Protein AF-A0A2H0NCP2-F1 (afdb_monomer_lite)

Radius of gyration: 34.36 Å; chains: 1; bounding box: 73×29×92 Å

Organism: NCBI:txid1974477

pLDDT: mean 73.51, std 20.02, range [32.31, 98.5]

Structure (mmCIF, N/CA/C/O backbone):
data_AF-A0A2H0NCP2-F1
#
_entry.id   AF-A0A2H0NCP2-F1
#
loop_
_atom_site.group_PDB
_atom_site.id
_atom_site.type_symbol
_atom_site.label_atom_id
_atom_site.label_alt_id
_atom_site.label_comp_id
_atom_site.label_asym_id
_atom_site.label_entity_id
_atom_site.label_seq_id
_atom_site.pdbx_PDB_ins_code
_atom_site.Cartn_x
_atom_site.Cartn_y
_atom_site.Cartn_z
_atom_site.occupancy
_atom_site.B_iso_or_equiv
_atom_site.auth_seq_id
_atom_site.auth_comp_id
_atom_site.auth_asym_id
_atom_site.auth_atom_id
_atom_site.pdbx_PDB_model_num
ATOM 1 N N . MET A 1 1 ? 3.179 -12.948 -38.458 1.00 38.31 1 MET A N 1
ATOM 2 C CA . MET A 1 1 ? 3.430 -13.426 -37.076 1.00 38.31 1 MET A CA 1
ATOM 3 C C . MET A 1 1 ? 3.606 -12.219 -36.161 1.00 38.31 1 MET A C 1
ATOM 5 O O . MET A 1 1 ? 4.446 -11.384 -36.460 1.00 38.31 1 MET A O 1
ATOM 9 N N . SER A 1 2 ? 2.794 -12.084 -35.105 1.00 32.31 2 SER A N 1
ATOM 10 C CA . SER A 1 2 ? 2.864 -10.959 -34.151 1.00 32.31 2 SER A CA 1
ATOM 11 C C . SER A 1 2 ? 4.136 -11.030 -33.288 1.00 32.31 2 SER A C 1
ATOM 13 O O . SER A 1 2 ? 4.463 -12.088 -32.752 1.00 32.31 2 SER A O 1
ATOM 15 N N . ILE A 1 3 ? 4.835 -9.900 -33.123 1.00 37.75 3 ILE A N 1
ATOM 16 C CA . ILE A 1 3 ? 6.116 -9.760 -32.392 1.00 37.75 3 ILE A CA 1
ATOM 17 C C . ILE A 1 3 ? 5.956 -9.972 -30.869 1.00 37.75 3 ILE A C 1
ATOM 19 O O . ILE A 1 3 ? 6.933 -10.113 -30.138 1.00 37.75 3 ILE A O 1
ATOM 23 N N . THR A 1 4 ? 4.727 -10.134 -30.374 1.00 38.31 4 THR A N 1
ATOM 24 C CA . THR A 1 4 ? 4.436 -10.467 -28.968 1.00 38.31 4 THR A CA 1
ATOM 25 C C . THR A 1 4 ? 5.015 -11.807 -28.488 1.00 38.31 4 THR A C 1
ATOM 27 O O . THR A 1 4 ? 4.944 -12.074 -27.290 1.00 38.31 4 THR A O 1
ATOM 30 N N . ASN A 1 5 ? 5.608 -12.618 -29.374 1.00 41.72 5 ASN A N 1
ATOM 31 C CA . ASN A 1 5 ? 6.198 -13.927 -29.062 1.00 41.72 5 ASN A CA 1
ATOM 32 C C . ASN A 1 5 ? 7.732 -13.917 -28.877 1.00 41.72 5 ASN A C 1
ATOM 34 O O . ASN A 1 5 ? 8.318 -14.986 -28.754 1.00 41.72 5 ASN A O 1
ATOM 38 N N . LYS A 1 6 ? 8.399 -12.750 -28.862 1.00 46.75 6 LYS A N 1
ATOM 39 C CA . LYS A 1 6 ? 9.871 -12.658 -28.708 1.00 46.75 6 LYS A CA 1
ATOM 40 C C . LYS A 1 6 ? 10.366 -12.147 -27.346 1.00 46.75 6 LYS A C 1
ATOM 42 O O . LYS A 1 6 ? 11.569 -12.010 -27.159 1.00 46.75 6 LYS A O 1
ATOM 47 N N . ILE A 1 7 ? 9.472 -11.883 -26.393 1.00 42.56 7 ILE A N 1
ATOM 48 C CA . ILE A 1 7 ? 9.866 -11.578 -25.009 1.00 42.56 7 ILE A CA 1
ATOM 49 C C . ILE A 1 7 ? 9.987 -12.916 -24.266 1.00 42.56 7 ILE A C 1
ATOM 51 O O . ILE A 1 7 ? 9.006 -13.665 -24.277 1.00 42.56 7 ILE A O 1
ATOM 55 N N . PRO A 1 8 ? 11.135 -13.237 -23.635 1.00 61.97 8 PRO A N 1
ATOM 56 C CA . PRO A 1 8 ? 11.251 -14.423 -22.791 1.00 61.97 8 PRO A CA 1
ATOM 57 C C . PRO A 1 8 ? 10.137 -14.404 -21.744 1.00 61.97 8 PRO A C 1
ATOM 59 O O . PRO A 1 8 ? 9.970 -13.389 -21.067 1.00 61.97 8 PRO A O 1
ATOM 62 N N . ALA A 1 9 ? 9.369 -15.492 -21.633 1.00 59.94 9 ALA A N 1
ATOM 63 C CA . ALA A 1 9 ? 8.198 -15.570 -20.751 1.00 59.94 9 ALA A CA 1
ATOM 64 C C . ALA A 1 9 ? 8.521 -15.076 -19.330 1.00 59.94 9 ALA A C 1
ATOM 66 O O . ALA A 1 9 ? 7.810 -14.228 -18.805 1.00 59.94 9 ALA A O 1
ATOM 67 N N . GLN A 1 10 ? 9.701 -15.450 -18.828 1.00 52.78 10 GLN A N 1
ATOM 68 C CA . GLN A 1 10 ? 10.267 -15.004 -17.556 1.00 52.78 10 GLN A CA 1
ATOM 69 C C . GLN A 1 10 ? 10.212 -13.479 -17.351 1.00 52.78 10 GLN A C 1
ATOM 71 O O . GLN A 1 10 ? 9.708 -13.004 -16.346 1.00 52.78 10 GLN A O 1
ATOM 76 N N . VAL A 1 11 ? 10.659 -12.690 -18.333 1.00 46.41 11 VAL A N 1
ATOM 77 C CA . VAL A 1 11 ? 10.725 -11.221 -18.215 1.00 46.41 11 VAL A CA 1
ATOM 78 C C . VAL A 1 11 ? 9.326 -10.605 -18.228 1.00 46.41 11 VAL A C 1
ATOM 80 O O . VAL A 1 11 ? 9.071 -9.600 -17.565 1.00 46.41 11 VAL A O 1
ATOM 83 N N . ARG A 1 12 ? 8.394 -11.200 -18.982 1.00 48.62 12 ARG A N 1
ATOM 84 C CA . ARG A 1 12 ? 6.991 -10.769 -18.985 1.00 48.62 12 ARG A CA 1
ATOM 85 C C . ARG A 1 12 ? 6.329 -11.076 -17.640 1.00 48.62 12 ARG A C 1
ATOM 87 O O . ARG A 1 12 ? 5.571 -10.239 -17.145 1.00 48.62 12 ARG A O 1
ATOM 94 N N . ASP A 1 13 ? 6.626 -12.233 -17.067 1.00 56.59 13 ASP A N 1
ATOM 95 C CA . ASP A 1 13 ? 6.047 -12.694 -15.809 1.00 56.59 13 ASP A CA 1
ATOM 96 C C . ASP A 1 13 ? 6.592 -11.880 -14.626 1.00 56.59 13 ASP A C 1
ATOM 98 O O . ASP A 1 13 ? 5.793 -11.338 -13.860 1.00 56.59 13 ASP A O 1
ATOM 102 N N . ASP A 1 14 ? 7.904 -11.624 -14.579 1.00 49.94 14 ASP A N 1
ATOM 103 C CA . ASP A 1 14 ? 8.555 -10.791 -13.555 1.00 49.94 14 ASP A CA 1
ATOM 104 C C . ASP A 1 14 ? 8.002 -9.352 -13.547 1.00 49.94 14 ASP A C 1
ATOM 106 O O . ASP A 1 14 ? 7.724 -8.764 -12.497 1.00 49.94 14 ASP A O 1
ATOM 110 N N . VAL A 1 15 ? 7.783 -8.770 -14.733 1.00 48.53 15 VAL A N 1
ATOM 111 C CA . VAL A 1 15 ? 7.184 -7.431 -14.863 1.00 48.53 15 VAL A CA 1
ATOM 112 C C . VAL A 1 15 ? 5.718 -7.446 -14.424 1.00 48.53 15 VAL A C 1
ATOM 114 O O . VAL A 1 15 ? 5.255 -6.499 -13.786 1.00 48.53 15 VAL A O 1
ATOM 117 N N . THR A 1 16 ? 4.977 -8.510 -14.724 1.00 56.41 16 THR A N 1
ATOM 118 C CA . THR A 1 16 ? 3.558 -8.628 -14.357 1.00 56.41 16 THR A CA 1
ATOM 119 C C . THR A 1 16 ? 3.384 -8.818 -12.847 1.00 56.41 16 THR A C 1
ATOM 121 O O . THR A 1 16 ? 2.514 -8.181 -12.244 1.00 56.41 16 THR A O 1
ATOM 124 N N . GLU A 1 17 ? 4.247 -9.613 -12.216 1.00 60.03 17 GLU A N 1
ATOM 125 C CA . GLU A 1 17 ? 4.281 -9.835 -10.767 1.00 60.03 17 GLU A CA 1
ATOM 126 C C . GLU A 1 17 ? 4.658 -8.554 -10.003 1.00 60.03 17 GLU A C 1
ATOM 128 O O . GLU A 1 17 ? 3.977 -8.146 -9.048 1.00 60.03 17 GLU A O 1
ATOM 133 N N . TRP A 1 18 ? 5.682 -7.842 -10.479 1.00 51.66 18 TRP A N 1
ATOM 134 C CA . TRP A 1 18 ? 6.094 -6.561 -9.907 1.00 51.66 18 TRP A CA 1
ATOM 135 C C . TRP A 1 18 ? 4.980 -5.500 -9.995 1.00 51.66 18 TRP A C 1
ATOM 137 O O . TRP A 1 18 ? 4.706 -4.780 -9.026 1.00 51.66 18 TRP A O 1
ATOM 147 N N . LEU A 1 19 ? 4.259 -5.445 -11.121 1.00 45.72 19 LEU A N 1
ATOM 148 C CA . LEU A 1 19 ? 3.123 -4.536 -11.320 1.00 45.72 19 LEU A CA 1
ATOM 149 C C . LEU A 1 19 ? 1.899 -4.906 -10.467 1.00 45.72 19 LEU A C 1
ATOM 151 O O . LEU A 1 19 ? 1.211 -4.009 -9.963 1.00 45.72 19 LEU A O 1
ATOM 155 N N . GLY A 1 20 ? 1.635 -6.199 -10.264 1.00 53.88 20 GLY A N 1
ATOM 156 C CA . GLY A 1 20 ? 0.588 -6.678 -9.355 1.00 53.88 20 GLY A CA 1
ATOM 157 C C . GLY A 1 20 ? 0.840 -6.236 -7.912 1.00 53.88 20 GLY A C 1
ATOM 158 O O . GLY A 1 20 ? -0.068 -5.748 -7.229 1.00 53.88 20 GLY A O 1
ATOM 159 N N . THR A 1 21 ? 2.100 -6.298 -7.487 1.00 54.62 21 THR A N 1
ATOM 160 C CA . THR A 1 21 ? 2.537 -5.852 -6.159 1.00 54.62 21 THR A CA 1
ATOM 161 C C . THR A 1 21 ? 2.357 -4.340 -5.988 1.00 54.62 21 THR A C 1
ATOM 163 O O . THR A 1 21 ? 1.775 -3.887 -5.000 1.00 54.62 21 THR A O 1
ATOM 166 N N . LEU A 1 22 ? 2.754 -3.540 -6.982 1.00 40.97 22 LEU A N 1
ATOM 167 C CA . LEU A 1 22 ? 2.581 -2.081 -6.960 1.00 40.97 22 LEU A CA 1
ATOM 168 C C . LEU A 1 22 ? 1.110 -1.644 -6.918 1.00 40.97 22 LEU A C 1
ATOM 170 O O . LEU A 1 22 ? 0.767 -0.702 -6.196 1.00 40.97 22 LEU A O 1
ATOM 174 N N . ARG A 1 23 ? 0.229 -2.335 -7.652 1.00 48.66 23 ARG A N 1
ATOM 175 C CA . ARG A 1 23 ? -1.215 -2.054 -7.668 1.00 48.66 23 ARG A CA 1
ATOM 176 C C . ARG A 1 23 ? -1.858 -2.298 -6.302 1.00 48.66 23 ARG A C 1
ATOM 178 O O . ARG A 1 23 ? -2.637 -1.461 -5.845 1.00 48.66 23 ARG A O 1
ATOM 185 N N . ASN A 1 24 ? -1.502 -3.401 -5.645 1.00 51.88 24 ASN A N 1
ATOM 186 C CA . ASN A 1 24 ? -2.050 -3.777 -4.339 1.00 51.88 24 ASN A CA 1
ATOM 187 C C . ASN A 1 24 ? -1.514 -2.903 -3.199 1.00 51.88 24 ASN A C 1
ATOM 189 O O . ASN A 1 24 ? -2.249 -2.594 -2.264 1.00 51.88 24 ASN A O 1
ATOM 193 N N . VAL A 1 25 ? -0.252 -2.473 -3.284 1.00 42.03 25 VAL A N 1
ATOM 194 C CA . VAL A 1 25 ? 0.386 -1.657 -2.241 1.00 42.03 25 VAL A CA 1
ATOM 195 C C . VAL A 1 25 ? -0.008 -0.182 -2.339 1.00 42.03 25 VAL A C 1
ATOM 197 O O . VAL A 1 25 ? -0.148 0.474 -1.307 1.00 42.03 25 VAL A O 1
ATOM 200 N N . MET A 1 26 ? -0.187 0.361 -3.550 1.00 37.50 26 MET A N 1
ATOM 201 C CA . MET A 1 26 ? -0.353 1.811 -3.729 1.00 37.50 26 MET A CA 1
ATOM 202 C C . MET A 1 26 ? -1.765 2.274 -4.114 1.00 37.50 26 MET A C 1
ATOM 204 O O . MET A 1 26 ? -2.025 3.472 -4.043 1.00 37.50 26 MET A O 1
ATOM 208 N N . GLY A 1 27 ? -2.687 1.386 -4.511 1.00 39.03 27 GLY A N 1
ATOM 209 C CA . GLY A 1 27 ? -4.069 1.773 -4.848 1.00 39.03 27 GLY A CA 1
ATOM 210 C C . GLY A 1 27 ? -4.190 2.790 -5.999 1.00 39.03 27 GLY A C 1
ATOM 211 O O . GLY A 1 27 ? -5.200 3.480 -6.117 1.00 39.03 27 GLY A O 1
ATOM 212 N N . VAL A 1 28 ? -3.152 2.920 -6.834 1.00 40.62 28 VAL A N 1
ATOM 213 C CA . VAL A 1 28 ? -3.060 3.940 -7.890 1.00 40.62 28 VAL A CA 1
ATOM 214 C C . VAL A 1 28 ? -3.823 3.479 -9.135 1.00 40.62 28 VAL A C 1
ATOM 216 O O . VAL A 1 28 ? -3.526 2.426 -9.700 1.00 40.62 28 VAL A O 1
ATOM 219 N N . GLN A 1 29 ? -4.789 4.282 -9.600 1.00 44.84 29 GLN A N 1
ATOM 220 C CA . GLN A 1 29 ? -5.406 4.094 -10.917 1.00 44.84 29 GLN A CA 1
ATOM 221 C C . GLN A 1 29 ? -4.387 4.362 -12.042 1.00 44.84 29 GLN A C 1
ATOM 223 O O . GLN A 1 29 ? -3.631 5.331 -12.022 1.00 44.84 29 GLN A O 1
ATOM 228 N N . ILE A 1 30 ? -4.390 3.476 -13.039 1.00 41.00 30 ILE A N 1
ATOM 229 C CA . ILE A 1 30 ? -3.310 3.143 -13.989 1.00 41.00 30 ILE A CA 1
ATOM 230 C C . ILE A 1 30 ? -3.110 4.211 -15.104 1.00 41.00 30 ILE A C 1
ATOM 232 O O . ILE A 1 30 ? -2.729 3.895 -16.228 1.00 41.00 30 ILE A O 1
ATOM 236 N N . SER A 1 31 ? -3.344 5.503 -14.848 1.00 42.62 31 SER A N 1
ATOM 237 C CA . SER A 1 31 ? -3.227 6.546 -15.893 1.00 42.62 31 SER A CA 1
ATOM 238 C C . SER A 1 31 ? -1.784 6.966 -16.266 1.00 42.62 31 SER A C 1
ATOM 240 O O . SER A 1 31 ? -1.547 7.242 -17.443 1.00 42.62 31 SER A O 1
ATOM 242 N N . PRO A 1 32 ? -0.778 6.959 -15.361 1.00 42.41 32 PRO A N 1
ATOM 243 C CA . PRO A 1 32 ? 0.601 7.327 -15.723 1.00 42.41 32 PRO A CA 1
ATOM 244 C C . PRO A 1 32 ? 1.379 6.197 -16.419 1.00 42.41 32 PRO A C 1
ATOM 246 O O . PRO A 1 32 ? 2.254 6.447 -17.248 1.00 42.41 32 PRO A O 1
ATOM 249 N N . LEU A 1 33 ? 1.035 4.943 -16.114 1.00 39.66 33 LEU A N 1
ATOM 250 C CA . LEU A 1 33 ? 1.704 3.750 -16.644 1.00 39.66 33 LEU A CA 1
ATOM 251 C C . LEU A 1 33 ? 1.382 3.503 -18.123 1.00 39.66 33 LEU A C 1
ATOM 253 O O . LEU A 1 33 ? 2.257 3.055 -18.857 1.00 39.66 33 LEU A O 1
ATOM 257 N N . SER A 1 34 ? 0.183 3.855 -18.602 1.00 42.66 34 SER A N 1
ATOM 258 C CA . SER A 1 34 ? -0.145 3.742 -20.033 1.00 42.66 34 SER A CA 1
ATOM 259 C C . SER A 1 34 ? 0.688 4.702 -20.893 1.00 42.66 34 SER A C 1
ATOM 261 O O . SER A 1 34 ? 1.139 4.325 -21.974 1.00 42.66 34 SER A O 1
ATOM 263 N N . ARG A 1 35 ? 0.986 5.910 -20.386 1.00 44.16 35 ARG A N 1
ATOM 264 C CA . ARG A 1 35 ? 1.928 6.845 -21.023 1.00 44.16 35 ARG A CA 1
ATOM 265 C C . ARG A 1 35 ? 3.350 6.296 -21.030 1.00 44.16 35 ARG A C 1
ATOM 267 O O . ARG A 1 35 ? 4.014 6.414 -22.051 1.00 44.16 35 ARG A O 1
ATOM 274 N N . PHE A 1 36 ? 3.792 5.659 -19.946 1.00 41.62 36 PHE A N 1
ATOM 275 C CA . PHE A 1 36 ? 5.106 5.015 -19.870 1.00 41.62 36 PHE A CA 1
ATOM 276 C C . PHE A 1 36 ? 5.234 3.839 -20.849 1.00 41.62 36 PHE A C 1
ATOM 278 O O . PHE A 1 36 ? 6.202 3.785 -21.597 1.00 41.62 36 PHE A O 1
ATOM 285 N N . PHE A 1 37 ? 4.233 2.958 -20.935 1.00 41.66 37 PHE A N 1
ATOM 286 C CA . PHE A 1 37 ? 4.235 1.849 -21.895 1.00 41.66 37 PHE A CA 1
ATOM 287 C C . PHE A 1 37 ? 4.109 2.311 -23.349 1.00 41.66 37 PHE A C 1
ATOM 289 O O . PHE A 1 37 ? 4.733 1.708 -24.213 1.00 41.66 37 PHE A O 1
ATOM 296 N N . ASN A 1 38 ? 3.385 3.395 -23.643 1.00 47.00 38 ASN A N 1
ATOM 297 C CA . ASN A 1 38 ? 3.397 4.000 -24.980 1.00 47.00 38 ASN A CA 1
ATOM 298 C C . ASN A 1 38 ? 4.755 4.653 -25.303 1.00 47.00 38 ASN A C 1
ATOM 300 O O . ASN A 1 38 ? 5.213 4.575 -26.442 1.00 47.00 38 ASN A O 1
ATOM 304 N N . LEU A 1 39 ? 5.438 5.221 -24.301 1.00 43.44 39 LEU A N 1
ATOM 305 C CA . LEU A 1 39 ? 6.806 5.727 -24.437 1.00 43.44 39 LEU A CA 1
ATOM 306 C C . LEU A 1 39 ? 7.811 4.587 -24.669 1.00 43.44 39 LEU A C 1
ATOM 308 O O . LEU A 1 39 ? 8.725 4.740 -25.473 1.00 43.44 39 LEU A O 1
ATOM 312 N N . ILE A 1 40 ? 7.637 3.447 -23.990 1.00 41.62 40 ILE A N 1
ATOM 313 C CA . ILE A 1 40 ? 8.468 2.248 -24.156 1.00 41.62 40 ILE A CA 1
ATOM 314 C C . ILE A 1 40 ? 8.184 1.563 -25.488 1.00 41.62 40 ILE A C 1
ATOM 316 O O . ILE A 1 40 ? 9.137 1.267 -26.187 1.00 41.62 40 ILE A O 1
ATOM 320 N N . LYS A 1 41 ? 6.928 1.389 -25.910 1.00 46.47 41 LYS A N 1
ATOM 321 C CA . LYS A 1 41 ? 6.594 0.824 -27.231 1.00 46.47 41 LYS A CA 1
ATOM 322 C C . LYS A 1 41 ? 7.140 1.676 -28.380 1.00 46.47 41 LYS A C 1
ATOM 324 O O . LYS A 1 41 ? 7.642 1.139 -29.360 1.00 46.47 41 LYS A O 1
ATOM 329 N N . GLY A 1 42 ? 7.118 3.005 -28.238 1.00 54.06 42 GLY A N 1
ATOM 330 C CA . GLY A 1 42 ? 7.791 3.910 -29.176 1.00 54.06 42 GLY A CA 1
ATOM 331 C C . GLY A 1 42 ? 9.327 3.822 -29.138 1.00 54.06 42 GLY A C 1
ATOM 332 O O . GLY A 1 42 ? 9.975 4.146 -30.130 1.00 54.06 42 GLY A O 1
ATOM 333 N N . LYS A 1 43 ? 9.920 3.378 -28.021 1.00 48.16 43 LYS A N 1
ATOM 334 C CA . LYS A 1 43 ? 11.372 3.178 -27.842 1.00 48.16 43 LYS A CA 1
ATOM 335 C C . LYS A 1 43 ? 11.846 1.756 -28.188 1.00 48.16 43 LYS A C 1
ATOM 337 O O . LYS A 1 43 ? 12.983 1.615 -28.616 1.00 48.16 43 LYS A O 1
ATOM 342 N N . GLU A 1 44 ? 11.004 0.728 -28.067 1.00 46.91 44 GLU A N 1
ATOM 343 C CA . GLU A 1 44 ? 11.269 -0.644 -28.532 1.00 46.91 44 GLU A CA 1
ATOM 344 C C . GLU A 1 44 ? 11.433 -0.677 -30.049 1.00 46.91 44 GLU A C 1
ATOM 346 O O . GLU A 1 44 ? 12.342 -1.342 -30.536 1.00 46.91 44 GLU A O 1
ATOM 351 N N . ASN A 1 45 ? 10.638 0.110 -30.785 1.00 54.31 45 ASN A N 1
ATOM 352 C CA . ASN A 1 45 ? 10.875 0.326 -32.212 1.00 54.31 45 ASN A CA 1
ATOM 353 C C . ASN A 1 45 ? 12.266 0.926 -32.448 1.00 54.31 45 ASN A C 1
ATOM 355 O O . ASN A 1 45 ? 13.042 0.334 -33.175 1.00 54.31 45 ASN A O 1
ATOM 359 N N . LYS A 1 46 ? 12.659 1.977 -31.715 1.00 54.44 46 LYS A N 1
ATOM 360 C CA . LYS A 1 46 ? 13.982 2.615 -31.877 1.00 54.44 46 LYS A CA 1
ATOM 361 C C . LYS A 1 46 ? 15.174 1.732 -31.492 1.00 54.44 46 LYS A C 1
ATOM 363 O O . LYS A 1 46 ? 16.249 1.864 -32.065 1.00 54.44 46 LYS A O 1
ATOM 368 N N . MET A 1 47 ? 15.016 0.843 -30.511 1.00 51.56 47 MET A N 1
ATOM 369 C CA . MET A 1 47 ? 16.081 -0.086 -30.113 1.00 51.56 47 MET A CA 1
ATOM 370 C C . MET A 1 47 ? 16.172 -1.291 -31.061 1.00 51.56 47 MET A C 1
ATOM 372 O O . MET A 1 47 ? 17.262 -1.820 -31.276 1.00 51.56 47 MET A O 1
ATOM 376 N N . ASN A 1 48 ? 15.050 -1.688 -31.672 1.00 58.81 48 ASN A N 1
ATOM 377 C CA . ASN A 1 48 ? 15.045 -2.604 -32.811 1.00 58.81 48 ASN A CA 1
ATOM 378 C C . ASN A 1 48 ? 15.639 -1.942 -34.060 1.00 58.81 48 ASN A C 1
ATOM 380 O O . ASN A 1 48 ? 16.391 -2.608 -34.762 1.00 58.81 48 ASN A O 1
ATOM 384 N N . ASP A 1 49 ? 15.402 -0.646 -34.276 1.00 56.53 49 ASP A N 1
ATOM 385 C CA . ASP A 1 49 ? 16.017 0.130 -35.357 1.00 56.53 49 ASP A CA 1
ATOM 386 C C . ASP A 1 49 ? 17.541 0.170 -35.186 1.00 56.53 49 ASP A C 1
ATOM 388 O O . ASP A 1 49 ? 18.260 -0.073 -36.144 1.00 56.53 49 ASP A O 1
ATOM 392 N N . PHE A 1 50 ? 18.052 0.351 -33.961 1.00 56.22 50 PHE A N 1
ATOM 393 C CA . PHE A 1 50 ? 19.497 0.315 -33.692 1.00 56.22 50 PHE A CA 1
ATOM 394 C C . PHE A 1 50 ? 20.125 -1.067 -33.945 1.00 56.22 50 PHE A C 1
ATOM 396 O O . PHE A 1 50 ? 21.191 -1.167 -34.545 1.00 56.22 50 PHE A O 1
ATOM 403 N N . LYS A 1 51 ? 19.464 -2.158 -33.533 1.00 61.94 51 LYS A N 1
ATOM 404 C CA . LYS A 1 51 ? 19.942 -3.526 -33.818 1.00 61.94 51 LYS A CA 1
ATOM 405 C C . LYS A 1 51 ? 19.864 -3.875 -35.305 1.00 61.94 51 LYS A C 1
ATOM 407 O O . LYS A 1 51 ? 20.750 -4.552 -35.814 1.00 61.94 51 LYS A O 1
ATOM 412 N N . MET A 1 52 ? 18.815 -3.420 -35.987 1.00 56.44 52 MET A N 1
ATOM 413 C CA . MET A 1 52 ? 18.664 -3.548 -37.435 1.00 56.44 52 MET A CA 1
ATOM 414 C C . MET A 1 52 ? 19.744 -2.747 -38.166 1.00 56.44 52 MET A C 1
ATOM 416 O O . MET A 1 52 ? 20.295 -3.232 -39.144 1.00 56.44 52 MET A O 1
ATOM 420 N N . PHE A 1 53 ? 20.098 -1.570 -37.650 1.00 57.38 53 PHE A N 1
ATOM 421 C CA . PHE A 1 53 ? 21.152 -0.722 -38.191 1.00 57.38 53 PHE A CA 1
ATOM 422 C C . PHE A 1 53 ? 22.534 -1.386 -38.121 1.00 57.38 53 PHE A C 1
ATOM 424 O O . PHE A 1 53 ? 23.242 -1.427 -39.122 1.00 57.38 53 PHE A O 1
ATOM 431 N N . LEU A 1 54 ? 22.885 -1.977 -36.973 1.00 64.44 54 LEU A N 1
ATOM 432 C CA . LEU A 1 54 ? 24.126 -2.749 -36.826 1.00 64.44 54 LEU A CA 1
ATOM 433 C C . LEU A 1 54 ? 24.172 -3.937 -37.797 1.00 64.44 54 LEU A C 1
ATOM 435 O O . LEU A 1 54 ? 25.163 -4.119 -38.491 1.00 64.44 54 LEU A O 1
ATOM 439 N N . ALA A 1 55 ? 23.067 -4.679 -37.922 1.00 64.12 55 ALA A N 1
ATOM 440 C CA . ALA A 1 55 ? 22.981 -5.811 -38.843 1.00 64.12 55 ALA A CA 1
ATOM 441 C C . ALA A 1 55 ? 23.079 -5.399 -40.326 1.00 64.12 55 ALA A C 1
ATOM 443 O O . ALA A 1 55 ? 23.628 -6.146 -41.130 1.00 64.12 55 ALA A O 1
ATOM 444 N N . ILE A 1 56 ? 22.556 -4.224 -40.698 1.00 58.69 56 ILE A N 1
ATOM 445 C CA . ILE A 1 56 ? 22.717 -3.660 -42.047 1.00 58.69 56 ILE A CA 1
ATOM 446 C C . ILE A 1 56 ? 24.174 -3.241 -42.276 1.00 58.69 56 ILE A C 1
ATOM 448 O O . ILE A 1 56 ? 24.705 -3.507 -43.347 1.00 58.69 56 ILE A O 1
ATOM 452 N N . GLY A 1 57 ? 24.828 -2.632 -41.282 1.00 63.81 57 GLY A N 1
ATOM 453 C CA . GLY A 1 57 ? 26.246 -2.270 -41.356 1.00 63.81 57 GLY A CA 1
ATOM 454 C C . GLY A 1 57 ? 27.149 -3.482 -41.591 1.00 63.81 57 GLY A C 1
ATOM 455 O O . GLY A 1 57 ? 27.959 -3.458 -42.516 1.00 63.81 57 GLY A O 1
ATOM 456 N N . ASP A 1 58 ? 26.944 -4.553 -40.823 1.00 71.25 58 ASP A N 1
ATOM 457 C CA . ASP A 1 58 ? 27.678 -5.815 -40.981 1.00 71.25 58 ASP A CA 1
ATOM 458 C C . ASP A 1 58 ? 27.413 -6.437 -42.367 1.00 71.25 58 ASP A C 1
ATOM 460 O O . ASP A 1 58 ? 28.342 -6.779 -43.092 1.00 71.25 58 ASP A O 1
ATOM 464 N N . ALA A 1 59 ? 26.148 -6.482 -42.804 1.00 63.78 59 ALA A N 1
ATOM 465 C CA . ALA A 1 59 ? 25.787 -7.025 -44.114 1.00 63.78 59 ALA A CA 1
ATOM 466 C C . ALA A 1 59 ? 26.341 -6.207 -45.296 1.00 63.78 59 ALA A C 1
ATOM 468 O O . ALA A 1 59 ? 26.630 -6.778 -46.347 1.00 63.78 59 ALA A O 1
ATOM 469 N N . ILE A 1 60 ? 26.471 -4.885 -45.160 1.00 63.38 60 ILE A N 1
ATOM 470 C CA . ILE A 1 60 ? 27.096 -4.027 -46.175 1.00 63.38 60 ILE A CA 1
ATOM 471 C C . ILE A 1 60 ? 28.607 -4.283 -46.214 1.00 63.38 60 ILE A C 1
ATOM 473 O O . ILE A 1 60 ? 29.162 -4.434 -47.300 1.00 63.38 60 ILE A O 1
ATOM 477 N N . ALA A 1 61 ? 29.261 -4.375 -45.054 1.00 68.06 61 ALA A N 1
ATOM 478 C CA . ALA A 1 61 ? 30.693 -4.651 -44.970 1.00 68.06 61 ALA A CA 1
ATOM 479 C C . ALA A 1 61 ? 31.062 -6.013 -45.584 1.00 68.06 61 ALA A C 1
ATOM 481 O O . ALA A 1 61 ? 32.084 -6.116 -46.258 1.00 68.06 61 ALA A O 1
ATOM 482 N N . ASP A 1 62 ? 30.201 -7.018 -45.416 1.00 73.56 62 ASP A N 1
ATOM 483 C CA . ASP A 1 62 ? 30.431 -8.377 -45.918 1.00 73.56 62 ASP A CA 1
ATOM 484 C C . ASP A 1 62 ? 30.173 -8.543 -47.430 1.00 73.56 62 ASP A C 1
ATOM 486 O O . ASP A 1 62 ? 30.640 -9.513 -48.024 1.00 73.56 62 ASP A O 1
ATOM 490 N N . ASN A 1 63 ? 29.420 -7.634 -48.069 1.00 68.44 63 ASN A N 1
ATOM 491 C CA . ASN A 1 63 ? 28.995 -7.768 -49.474 1.00 68.44 63 ASN A CA 1
ATOM 492 C C . ASN A 1 63 ? 29.627 -6.749 -50.438 1.00 68.44 63 ASN A C 1
ATOM 494 O O . ASN A 1 63 ? 29.370 -6.822 -51.642 1.00 68.44 63 ASN A O 1
ATOM 498 N N . ILE A 1 64 ? 30.419 -5.790 -49.951 1.00 69.44 64 ILE A N 1
ATOM 499 C CA . ILE A 1 64 ? 31.140 -4.861 -50.828 1.00 69.44 64 ILE A CA 1
ATOM 500 C C . ILE A 1 64 ? 32.453 -5.511 -51.275 1.00 69.44 64 ILE A C 1
ATOM 502 O O . ILE A 1 64 ? 33.342 -5.771 -50.469 1.00 69.44 64 ILE A O 1
ATOM 506 N N . ASP A 1 65 ? 32.592 -5.722 -52.585 1.00 73.75 65 ASP A N 1
ATOM 507 C CA . ASP A 1 65 ? 33.873 -6.050 -53.212 1.00 73.75 65 ASP A CA 1
ATOM 508 C C . ASP A 1 65 ? 34.722 -4.774 -53.322 1.00 73.75 65 ASP A C 1
ATOM 510 O O . ASP A 1 65 ? 34.682 -4.040 -54.315 1.00 73.75 65 ASP A O 1
ATOM 514 N N . PHE A 1 66 ? 35.441 -4.470 -52.241 1.00 70.50 66 PHE A N 1
ATOM 515 C CA . PHE A 1 66 ? 36.257 -3.261 -52.115 1.00 70.50 66 PHE A CA 1
ATOM 516 C C . PHE A 1 66 ? 37.383 -3.176 -53.151 1.00 70.50 66 PHE A C 1
ATOM 518 O O . PHE A 1 66 ? 37.882 -2.080 -53.396 1.00 70.50 66 PHE A O 1
ATOM 525 N N . GLU A 1 67 ? 37.786 -4.294 -53.759 1.00 75.00 67 GLU A N 1
ATOM 526 C CA . GLU A 1 67 ? 38.893 -4.320 -54.719 1.00 75.00 67 GLU A CA 1
ATOM 527 C C . GLU A 1 67 ? 38.485 -3.783 -56.098 1.00 75.00 67 GLU A C 1
ATOM 529 O O . GLU A 1 67 ? 39.334 -3.285 -56.835 1.00 75.00 67 GLU A O 1
ATOM 534 N N . ASN A 1 68 ? 37.189 -3.834 -56.427 1.00 81.69 68 ASN A N 1
ATOM 535 C CA . ASN A 1 68 ? 36.667 -3.491 -57.755 1.00 81.69 68 ASN A CA 1
ATOM 536 C C . ASN A 1 68 ? 35.680 -2.307 -57.759 1.00 81.69 68 ASN A C 1
ATOM 538 O O . ASN A 1 68 ? 35.134 -1.964 -58.810 1.00 81.69 68 ASN A O 1
ATOM 542 N N . ALA A 1 69 ? 35.418 -1.687 -56.606 1.00 78.50 69 ALA A N 1
ATOM 543 C CA . ALA A 1 69 ? 34.502 -0.555 -56.498 1.00 78.50 69 ALA A CA 1
ATOM 544 C C . ALA A 1 69 ? 35.107 0.732 -57.090 1.00 78.50 69 ALA A C 1
ATOM 546 O O . ALA A 1 69 ? 36.278 1.034 -56.872 1.00 78.50 69 ALA A O 1
ATOM 547 N N . ASP A 1 70 ? 34.301 1.521 -57.812 1.00 88.75 70 ASP A N 1
ATOM 548 C CA . ASP A 1 70 ? 34.748 2.828 -58.297 1.00 88.75 70 ASP A CA 1
ATOM 549 C C . ASP A 1 70 ? 34.846 3.862 -57.154 1.00 88.75 70 ASP A C 1
ATOM 551 O O . ASP A 1 70 ? 34.116 3.812 -56.157 1.00 88.75 70 ASP A O 1
ATOM 555 N N . ASP A 1 71 ? 35.755 4.831 -57.305 1.00 89.25 71 ASP A N 1
ATOM 556 C CA . ASP A 1 71 ? 36.018 5.851 -56.280 1.00 89.25 71 ASP A CA 1
ATOM 557 C C . ASP A 1 71 ? 34.778 6.686 -55.938 1.00 89.25 71 ASP A C 1
ATOM 559 O O . ASP A 1 71 ? 34.640 7.192 -54.822 1.00 89.25 71 ASP A O 1
ATOM 563 N N . LYS A 1 72 ? 33.859 6.868 -56.891 1.00 89.25 72 LYS A N 1
ATOM 564 C CA . LYS A 1 72 ? 32.651 7.665 -56.673 1.00 89.25 72 LYS A CA 1
ATOM 565 C C . LYS A 1 72 ? 31.703 6.934 -55.722 1.00 89.25 72 LYS A C 1
ATOM 567 O O . LYS A 1 72 ? 31.233 7.535 -54.759 1.00 89.25 72 LYS A O 1
ATOM 572 N N . TYR A 1 73 ? 31.476 5.646 -55.955 1.00 78.62 73 TYR A N 1
ATOM 573 C CA . TYR A 1 73 ? 30.664 4.775 -55.116 1.00 78.62 73 TYR A CA 1
ATOM 574 C C . TYR A 1 73 ? 31.240 4.665 -53.701 1.00 78.62 73 TYR A C 1
ATOM 576 O O . TYR A 1 73 ? 30.494 4.757 -52.721 1.00 78.62 73 TYR A O 1
ATOM 584 N N . LEU A 1 74 ? 32.566 4.542 -53.577 1.00 78.00 74 LEU A N 1
ATOM 585 C CA . LEU A 1 74 ? 33.247 4.533 -52.280 1.00 78.00 74 LEU A CA 1
ATOM 586 C C . LEU A 1 74 ? 33.033 5.850 -51.521 1.00 78.00 74 LEU A C 1
ATOM 588 O O . LEU A 1 74 ? 32.636 5.826 -50.356 1.00 78.00 74 LEU A O 1
ATOM 592 N N . ASN A 1 75 ? 33.219 6.996 -52.179 1.00 85.50 75 ASN A N 1
ATOM 593 C CA . ASN A 1 75 ? 33.028 8.308 -51.553 1.00 85.50 75 ASN A CA 1
ATOM 594 C C . ASN A 1 75 ? 31.567 8.572 -51.147 1.00 85.50 75 ASN A C 1
ATOM 596 O O . ASN A 1 75 ? 31.320 9.079 -50.050 1.00 85.50 75 ASN A O 1
ATOM 600 N N . ASP A 1 76 ? 30.599 8.194 -51.986 1.00 83.69 76 ASP A N 1
ATOM 601 C CA . ASP A 1 76 ? 29.172 8.317 -51.664 1.00 83.69 76 ASP A CA 1
ATOM 602 C C . ASP A 1 76 ? 28.797 7.421 -50.465 1.00 83.69 76 ASP A C 1
ATOM 604 O O . ASP A 1 76 ? 28.076 7.854 -49.559 1.00 83.69 76 ASP A O 1
ATOM 608 N N . THR A 1 77 ? 29.353 6.205 -50.402 1.00 76.75 77 THR A N 1
ATOM 609 C CA . THR A 1 77 ? 29.154 5.270 -49.280 1.00 76.75 77 THR A CA 1
ATOM 610 C C . THR A 1 77 ? 29.767 5.804 -47.985 1.00 76.75 77 THR A C 1
ATOM 612 O O . THR A 1 77 ? 29.113 5.778 -46.941 1.00 76.75 77 THR A O 1
ATOM 615 N N . ILE A 1 78 ? 30.991 6.342 -48.038 1.00 84.12 78 ILE A N 1
ATOM 616 C CA . ILE A 1 78 ? 31.652 6.966 -46.881 1.00 84.12 78 ILE A CA 1
ATOM 617 C C . ILE A 1 78 ? 30.805 8.121 -46.349 1.00 84.12 78 ILE A C 1
ATOM 619 O O . ILE A 1 78 ? 30.514 8.165 -45.154 1.00 84.12 78 ILE A O 1
ATOM 623 N N . LYS A 1 79 ? 30.346 9.017 -47.229 1.00 88.50 79 LYS A N 1
ATOM 624 C CA . LYS A 1 79 ? 29.518 10.160 -46.834 1.00 88.50 79 LYS A CA 1
ATOM 625 C C . LYS A 1 79 ? 28.221 9.719 -46.150 1.00 88.50 79 LYS A C 1
ATOM 627 O O . LYS A 1 79 ? 27.864 10.267 -45.108 1.00 88.50 79 LYS A O 1
ATOM 632 N N . MET A 1 80 ? 27.542 8.707 -46.694 1.00 82.94 80 MET A N 1
ATOM 633 C CA . MET A 1 80 ? 26.338 8.137 -46.083 1.00 82.94 80 MET A CA 1
ATOM 634 C C . MET A 1 80 ? 26.628 7.571 -44.683 1.00 82.94 80 MET A C 1
ATOM 636 O O . MET A 1 80 ? 25.880 7.835 -43.740 1.00 82.94 80 MET A O 1
ATOM 640 N N . LEU A 1 81 ? 27.728 6.827 -44.522 1.00 78.94 81 LEU A N 1
ATOM 641 C CA . LEU A 1 81 ? 28.132 6.268 -43.228 1.00 78.94 81 LEU A CA 1
ATOM 642 C C . LEU A 1 81 ? 28.502 7.358 -42.209 1.00 78.94 81 LEU A C 1
ATOM 644 O O . LEU A 1 81 ? 28.192 7.219 -41.025 1.00 78.94 81 LEU A O 1
ATOM 648 N N . GLU A 1 82 ? 29.133 8.452 -42.638 1.00 85.62 82 GLU A N 1
ATOM 649 C CA . GLU A 1 82 ? 29.462 9.592 -41.774 1.00 85.62 82 GLU A CA 1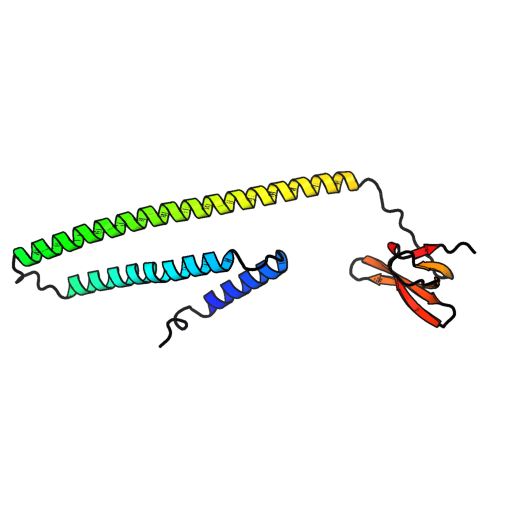
ATOM 650 C C . GLU A 1 82 ? 28.218 10.353 -41.297 1.00 85.62 82 GLU A C 1
ATOM 652 O O . GLU A 1 82 ? 28.104 10.668 -40.104 1.00 85.62 82 GLU A O 1
ATOM 657 N N . GLU A 1 83 ? 27.271 10.619 -42.201 1.00 85.44 83 GLU A N 1
ATOM 658 C CA . GLU A 1 83 ? 25.982 11.233 -41.862 1.00 85.44 83 GLU A CA 1
ATOM 659 C C . GLU A 1 83 ? 25.230 10.380 -40.836 1.00 85.44 83 GLU A C 1
ATOM 661 O O . GLU A 1 83 ? 24.722 10.884 -39.828 1.00 85.44 83 GLU A O 1
ATOM 666 N N . GLU A 1 84 ? 25.240 9.067 -41.028 1.00 78.31 84 GLU A N 1
ATOM 667 C CA . GLU A 1 84 ? 24.505 8.165 -40.161 1.00 78.31 84 GLU A CA 1
ATOM 668 C C . GLU A 1 84 ? 25.198 7.936 -38.812 1.00 78.31 84 GLU A C 1
ATOM 670 O O . GLU A 1 84 ? 24.548 7.937 -37.761 1.00 78.31 84 GLU A O 1
ATOM 675 N N . LYS A 1 85 ? 26.535 7.901 -38.787 1.00 80.81 85 LYS A N 1
ATOM 676 C CA . LYS A 1 85 ? 27.318 7.965 -37.544 1.00 80.81 85 LYS A CA 1
ATOM 677 C C . LYS A 1 85 ? 26.977 9.222 -36.735 1.00 80.81 85 LYS A C 1
ATOM 679 O O . LYS A 1 85 ? 26.836 9.149 -35.511 1.00 80.81 85 LYS A O 1
ATOM 684 N N . SER A 1 86 ? 26.808 10.369 -37.396 1.00 83.38 86 SER A N 1
ATOM 685 C CA . SER A 1 86 ? 26.388 11.619 -36.746 1.00 83.38 86 SER A CA 1
ATOM 686 C C . SER A 1 86 ? 24.987 11.505 -36.127 1.00 83.38 86 SER A C 1
ATOM 688 O O . SER A 1 86 ? 24.772 11.921 -34.979 1.00 83.38 86 SER A O 1
ATOM 690 N N . ASN A 1 87 ? 24.047 10.867 -36.832 1.00 77.62 87 ASN A N 1
ATOM 691 C CA . ASN A 1 87 ? 22.702 10.592 -36.322 1.00 77.62 87 ASN A CA 1
ATOM 692 C C . ASN A 1 87 ? 22.732 9.689 -35.081 1.00 77.62 87 ASN A C 1
ATOM 694 O O . ASN A 1 87 ? 22.099 10.021 -34.072 1.00 77.62 87 ASN A O 1
ATOM 698 N N . VAL A 1 88 ? 23.517 8.608 -35.101 1.00 73.88 88 VAL A N 1
ATOM 699 C CA . VAL A 1 88 ? 23.682 7.698 -33.953 1.00 73.88 88 VAL A CA 1
ATOM 700 C C . VAL A 1 88 ? 24.174 8.450 -32.712 1.00 73.88 8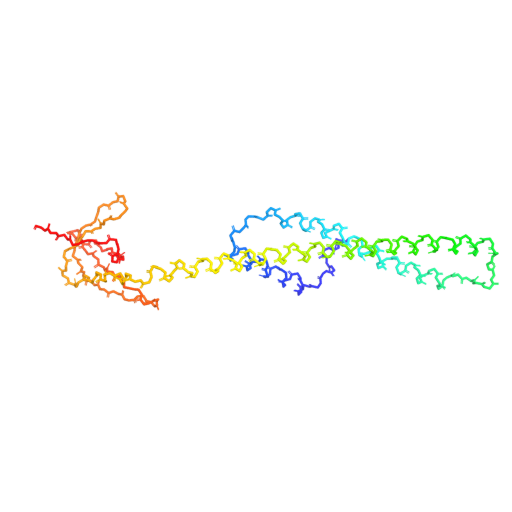8 VAL A C 1
ATOM 702 O O . VAL A 1 88 ? 23.544 8.369 -31.653 1.00 73.88 88 VAL A O 1
ATOM 705 N N . VAL A 1 89 ? 25.228 9.263 -32.843 1.00 79.25 89 VAL A N 1
ATOM 706 C CA . VAL A 1 89 ? 25.770 10.069 -31.730 1.00 79.25 89 VAL A CA 1
ATOM 707 C C . VAL A 1 89 ? 24.727 11.055 -31.188 1.00 79.25 89 VAL A C 1
ATOM 709 O O . VAL A 1 89 ? 24.629 11.284 -29.977 1.00 79.25 89 VAL A O 1
ATOM 712 N N . LYS A 1 90 ? 23.916 11.657 -32.065 1.00 84.31 90 LYS A N 1
ATOM 713 C CA . LYS A 1 90 ? 22.824 12.555 -31.662 1.00 84.31 90 LYS A CA 1
ATOM 714 C C . LYS A 1 90 ? 21.756 11.814 -30.852 1.00 84.31 90 LYS A C 1
ATOM 716 O O . LYS A 1 90 ? 21.312 12.338 -29.826 1.00 84.31 90 LYS A O 1
ATOM 721 N N . TYR A 1 91 ? 21.356 10.617 -31.279 1.00 77.00 91 TYR A N 1
ATOM 722 C CA . TYR A 1 91 ? 20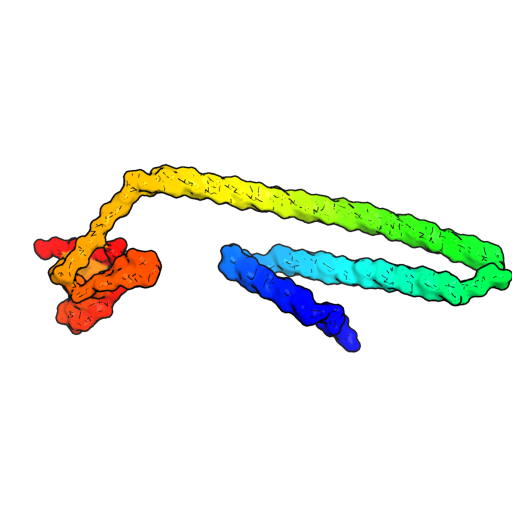.377 9.803 -30.555 1.00 77.00 91 TYR A CA 1
ATOM 723 C C . TYR A 1 91 ? 20.901 9.327 -29.201 1.00 77.00 91 TYR A C 1
ATOM 725 O O . TYR A 1 91 ? 20.158 9.376 -28.220 1.00 77.00 91 TYR A O 1
ATOM 733 N N . GLU A 1 92 ? 22.175 8.946 -29.116 1.00 76.88 92 GLU A N 1
ATOM 734 C CA . GLU A 1 92 ? 22.814 8.562 -27.856 1.00 76.88 92 GLU A CA 1
ATOM 735 C C . GLU A 1 92 ? 22.768 9.708 -26.836 1.00 76.88 92 GLU A C 1
ATOM 737 O O . GLU A 1 92 ? 22.304 9.529 -25.707 1.00 76.88 92 GLU A O 1
ATOM 742 N N . LYS A 1 93 ? 23.137 10.927 -27.253 1.00 87.56 93 LYS A N 1
ATOM 743 C CA . LYS A 1 93 ? 23.059 12.120 -26.392 1.00 87.56 93 LYS A CA 1
ATOM 744 C C . LYS A 1 93 ? 21.635 12.392 -25.904 1.00 87.56 93 LYS A C 1
ATOM 746 O O . LYS A 1 93 ? 21.437 12.675 -24.721 1.00 87.56 93 LYS A O 1
ATOM 751 N N . GLN A 1 94 ? 20.640 12.281 -26.787 1.00 82.12 94 GLN A N 1
ATOM 752 C CA . GLN A 1 94 ? 19.229 12.430 -26.410 1.00 82.12 94 GLN A CA 1
ATOM 753 C C . GLN A 1 94 ? 18.789 11.348 -25.418 1.00 82.12 94 GLN A C 1
ATOM 755 O O . GLN A 1 94 ? 18.089 11.642 -24.448 1.00 82.12 94 GLN A O 1
ATOM 760 N N . PHE A 1 95 ? 19.212 10.102 -25.629 1.00 81.12 95 PHE A N 1
ATOM 761 C CA . PHE A 1 95 ? 18.892 8.992 -24.740 1.00 81.12 95 PHE A CA 1
ATOM 762 C C . PHE A 1 95 ? 19.494 9.189 -23.343 1.00 81.12 95 PHE A C 1
ATOM 764 O O . PHE A 1 95 ? 18.778 9.049 -22.349 1.00 81.12 95 PHE A O 1
ATOM 771 N N . ILE A 1 96 ? 20.769 9.580 -23.259 1.00 83.75 96 ILE A N 1
ATOM 772 C CA . ILE A 1 96 ? 21.447 9.886 -21.992 1.00 83.75 96 ILE A CA 1
ATOM 773 C C . ILE A 1 96 ? 20.710 11.010 -21.252 1.00 83.75 96 ILE A C 1
ATOM 775 O O . ILE A 1 96 ? 20.421 10.872 -20.062 1.00 83.75 96 ILE A O 1
ATOM 779 N N . GLN A 1 97 ? 20.340 12.087 -21.950 1.00 89.19 97 GLN A N 1
ATOM 780 C CA . GLN A 1 97 ? 19.609 13.208 -21.357 1.00 89.19 97 GLN A CA 1
ATOM 781 C C . GLN A 1 97 ? 18.242 12.783 -20.793 1.00 89.19 97 GLN A C 1
ATOM 783 O O . GLN A 1 97 ? 17.875 13.164 -19.679 1.00 89.19 97 GLN A O 1
ATOM 788 N N . GLU A 1 98 ? 17.481 11.981 -21.538 1.00 80.25 98 GLU A N 1
ATOM 789 C CA . GLU A 1 98 ? 16.182 11.472 -21.085 1.00 80.25 98 GLU A CA 1
ATOM 790 C C . GLU A 1 98 ? 16.320 10.486 -19.916 1.00 80.25 98 GLU A C 1
ATOM 792 O O . GLU A 1 98 ? 15.510 10.514 -18.988 1.00 80.25 98 GLU A O 1
ATOM 797 N N . SER A 1 99 ? 17.368 9.659 -19.917 1.00 79.19 99 SER A N 1
ATOM 798 C CA . SER A 1 99 ? 17.699 8.769 -18.799 1.00 79.19 99 SER A CA 1
ATOM 799 C C . SER A 1 99 ? 17.988 9.567 -17.522 1.00 79.19 99 SER A C 1
ATOM 801 O O . SER A 1 99 ? 17.384 9.318 -16.478 1.00 79.19 99 SER A O 1
ATOM 803 N N . GLN A 1 100 ? 18.811 10.616 -17.617 1.00 89.06 100 GLN A N 1
ATOM 804 C CA . GLN A 1 100 ? 19.103 11.514 -16.494 1.00 89.06 100 GLN A CA 1
ATOM 805 C C . GLN A 1 100 ? 17.841 12.207 -15.952 1.00 89.06 100 GLN A C 1
ATOM 807 O O . GLN A 1 100 ? 17.654 12.290 -14.736 1.00 89.06 100 GLN A O 1
ATOM 812 N N . ARG A 1 101 ? 16.940 12.665 -16.836 1.00 86.31 101 ARG A N 1
ATOM 813 C CA . ARG A 1 101 ? 15.645 13.256 -16.442 1.00 86.31 101 ARG A CA 1
ATOM 814 C C . ARG A 1 101 ? 14.769 12.264 -15.681 1.00 86.31 101 ARG A C 1
ATOM 816 O O . ARG A 1 101 ? 14.156 12.640 -14.680 1.00 86.31 101 ARG A O 1
ATOM 823 N N . ALA A 1 102 ? 14.717 11.012 -16.133 1.00 79.12 102 ALA A N 1
ATOM 824 C CA . ALA A 1 102 ? 13.962 9.961 -15.460 1.00 79.12 102 ALA A CA 1
ATOM 825 C C . ALA A 1 102 ? 14.528 9.672 -14.061 1.00 79.12 102 ALA A C 1
ATOM 827 O O . ALA A 1 102 ? 13.765 9.638 -13.095 1.00 79.12 102 ALA A O 1
ATOM 828 N N . THR A 1 103 ? 15.851 9.550 -13.924 1.00 83.88 103 THR A N 1
ATOM 829 C CA . THR A 1 103 ? 16.512 9.356 -12.621 1.00 83.88 103 THR A CA 1
ATOM 830 C C . THR A 1 103 ? 16.186 10.494 -11.652 1.00 83.88 103 THR A C 1
ATOM 832 O O . THR A 1 103 ? 15.700 10.244 -10.549 1.00 83.88 103 THR A O 1
ATOM 835 N N . ALA A 1 104 ? 16.316 11.749 -12.094 1.00 89.88 104 ALA A N 1
ATOM 836 C CA . ALA A 1 104 ? 15.991 12.916 -11.271 1.00 89.88 104 ALA A CA 1
ATOM 837 C C . ALA A 1 104 ? 14.514 12.945 -10.823 1.00 89.88 104 ALA A C 1
ATOM 839 O O . ALA A 1 104 ? 14.199 13.350 -9.699 1.00 89.88 104 ALA A O 1
ATOM 840 N N . PHE A 1 105 ? 13.592 12.500 -11.685 1.00 91.62 105 PHE A N 1
ATOM 841 C CA . PHE A 1 105 ? 12.176 12.364 -11.342 1.00 91.62 105 PHE A CA 1
ATOM 842 C C . PHE A 1 105 ? 11.955 11.338 -10.218 1.00 91.62 105 PHE A C 1
ATOM 844 O O . PHE A 1 105 ? 11.237 11.631 -9.254 1.00 91.62 105 PHE A O 1
ATOM 851 N N . TYR A 1 106 ? 12.589 10.165 -10.300 1.00 82.94 106 TYR A N 1
ATOM 852 C CA . TYR A 1 106 ? 12.469 9.128 -9.272 1.00 82.94 106 TYR A CA 1
ATOM 853 C C . TYR A 1 106 ? 13.064 9.563 -7.933 1.00 82.94 106 TYR A C 1
ATOM 855 O O . TYR A 1 106 ? 12.401 9.412 -6.903 1.00 82.94 106 TYR A O 1
ATOM 863 N N . ASP A 1 107 ? 14.245 10.178 -7.937 1.00 90.25 107 ASP A N 1
ATOM 864 C CA . ASP A 1 107 ? 14.894 10.664 -6.715 1.00 90.25 107 ASP A CA 1
ATOM 865 C C . ASP A 1 107 ? 14.037 11.707 -5.991 1.00 90.25 107 ASP A C 1
ATOM 867 O O . ASP A 1 107 ? 13.851 11.649 -4.769 1.00 90.25 107 ASP A O 1
ATOM 871 N N . LYS A 1 108 ? 13.425 12.626 -6.749 1.00 92.94 108 LYS A N 1
ATOM 872 C CA . LYS A 1 108 ? 12.481 13.611 -6.206 1.00 92.94 108 LYS A CA 1
ATOM 873 C C . LYS A 1 108 ? 11.296 12.934 -5.513 1.00 92.94 108 LYS A C 1
ATOM 875 O O . LYS A 1 108 ? 10.935 13.310 -4.395 1.00 92.94 108 LYS A O 1
ATOM 880 N N . HIS A 1 109 ? 10.683 11.937 -6.150 1.00 87.12 109 HIS A N 1
ATOM 881 C CA . HIS A 1 109 ? 9.545 11.226 -5.566 1.00 87.12 109 HIS A CA 1
ATOM 882 C C . HIS A 1 109 ? 9.938 10.382 -4.352 1.00 87.12 109 HIS A C 1
ATOM 884 O O . HIS A 1 109 ? 9.219 10.393 -3.349 1.00 87.12 109 HIS A O 1
ATOM 890 N N . LEU A 1 110 ? 11.093 9.721 -4.394 1.00 88.75 110 LEU A N 1
ATOM 891 C CA . LEU A 1 110 ? 11.615 8.948 -3.273 1.00 88.75 110 LEU A CA 1
ATOM 892 C C . LEU A 1 110 ? 11.864 9.836 -2.047 1.00 88.75 110 LEU A C 1
ATOM 894 O O . LEU A 1 110 ? 11.481 9.476 -0.930 1.00 88.75 110 LEU A O 1
ATOM 898 N N . ASN A 1 111 ? 12.443 11.020 -2.246 1.00 89.44 111 ASN A N 1
ATOM 899 C CA . ASN A 1 111 ? 12.668 11.982 -1.168 1.00 89.44 111 ASN A CA 1
ATOM 900 C C . ASN A 1 111 ? 11.353 12.489 -0.566 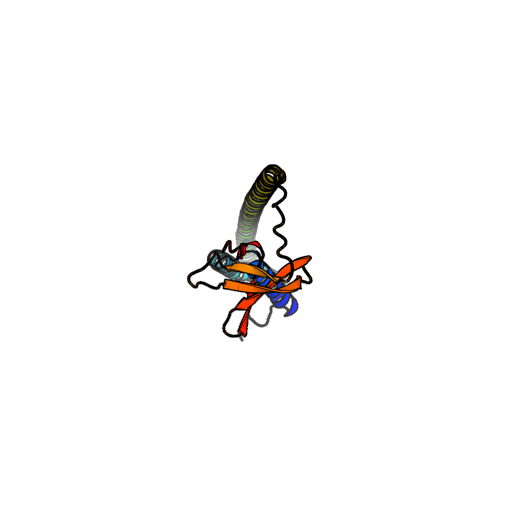1.00 89.44 111 ASN A C 1
ATOM 902 O O . ASN A 1 111 ? 11.210 12.492 0.656 1.00 89.44 111 ASN A O 1
ATOM 906 N N . ASN A 1 112 ? 10.352 12.799 -1.394 1.00 88.06 112 ASN A N 1
ATOM 907 C CA . ASN A 1 112 ? 9.022 13.176 -0.905 1.00 88.06 112 ASN A CA 1
ATOM 908 C C . ASN A 1 112 ? 8.401 12.078 -0.026 1.00 88.06 112 ASN A C 1
ATOM 910 O O . ASN A 1 112 ? 7.862 12.368 1.046 1.00 88.06 112 ASN A O 1
ATOM 914 N N . LEU A 1 113 ? 8.512 10.810 -0.437 1.00 87.19 113 LEU A N 1
ATOM 915 C CA . LEU A 1 113 ? 8.023 9.673 0.347 1.00 87.19 113 LEU A CA 1
ATOM 916 C C . LEU A 1 113 ? 8.766 9.532 1.682 1.00 87.19 113 LEU A C 1
ATOM 918 O O . LEU A 1 113 ? 8.125 9.328 2.718 1.00 87.19 113 LEU A O 1
ATOM 922 N N . LYS A 1 114 ? 10.095 9.706 1.692 1.00 89.75 114 LYS A N 1
ATOM 923 C CA . LYS A 1 114 ? 10.901 9.721 2.926 1.00 89.75 114 LYS A CA 1
ATOM 924 C C . LYS A 1 114 ? 10.462 10.844 3.871 1.00 89.75 114 LYS A C 1
ATOM 926 O O . LYS A 1 114 ? 10.283 10.601 5.067 1.00 89.75 114 LYS A O 1
ATOM 931 N N . THR A 1 115 ? 10.203 12.043 3.350 1.00 85.69 115 THR A N 1
ATOM 932 C CA . THR A 1 115 ? 9.698 13.174 4.142 1.00 85.69 115 THR A CA 1
ATOM 933 C C . THR A 1 115 ? 8.313 12.891 4.724 1.00 85.69 115 THR A C 1
ATOM 935 O O . THR A 1 115 ? 8.085 13.148 5.907 1.00 85.69 115 THR A O 1
ATOM 938 N N . ILE A 1 116 ? 7.388 12.329 3.937 1.00 84.44 116 ILE A N 1
ATOM 939 C CA . ILE A 1 116 ? 6.048 11.951 4.419 1.00 84.44 116 ILE A CA 1
ATOM 940 C C . ILE A 1 116 ? 6.152 10.901 5.529 1.00 84.44 116 ILE A C 1
ATOM 942 O O . ILE A 1 116 ? 5.479 11.027 6.554 1.00 84.44 116 ILE A O 1
ATOM 946 N N . ARG A 1 117 ? 7.012 9.889 5.358 1.00 84.62 117 ARG A N 1
ATOM 947 C CA . ARG A 1 117 ? 7.263 8.865 6.380 1.00 84.62 117 ARG A CA 1
ATOM 948 C C . ARG A 1 117 ? 7.758 9.494 7.683 1.00 84.62 117 ARG A C 1
ATOM 950 O O . ARG A 1 117 ? 7.172 9.213 8.724 1.00 84.62 117 ARG A O 1
ATOM 957 N N . SER A 1 118 ? 8.753 10.380 7.608 1.00 82.00 118 SER A N 1
ATOM 958 C CA . SER A 1 118 ? 9.303 11.097 8.770 1.00 82.00 118 SER A CA 1
ATOM 959 C C . SER A 1 118 ? 8.241 11.939 9.499 1.00 82.00 118 SER A C 1
ATOM 961 O O . SER A 1 118 ? 8.109 11.877 10.724 1.00 82.00 118 SER A O 1
ATOM 963 N N . LYS A 1 119 ? 7.391 12.650 8.745 1.00 78.56 119 LYS A N 1
ATOM 964 C CA . LYS A 1 119 ? 6.261 13.410 9.308 1.00 78.56 119 LYS A CA 1
ATOM 965 C C . LYS A 1 119 ? 5.223 12.512 9.990 1.00 78.56 119 LYS A C 1
ATOM 967 O O . LYS A 1 119 ? 4.633 12.900 10.992 1.00 78.56 119 LYS A O 1
ATOM 972 N N . ARG A 1 120 ? 4.976 11.306 9.473 1.00 71.00 120 ARG A N 1
ATOM 973 C CA . ARG A 1 120 ? 4.046 10.358 10.111 1.00 71.00 120 ARG A CA 1
ATOM 974 C C . ARG A 1 120 ? 4.610 9.793 11.411 1.00 71.00 120 ARG A C 1
ATOM 976 O O . ARG A 1 120 ? 3.857 9.673 12.374 1.00 71.00 120 ARG A O 1
ATOM 983 N N . THR A 1 121 ? 5.905 9.490 11.464 1.00 65.44 121 THR A N 1
ATOM 984 C CA . THR A 1 121 ? 6.544 8.965 12.681 1.00 65.44 121 THR A CA 1
ATOM 985 C C . THR A 1 121 ? 6.517 9.973 13.831 1.00 65.44 121 THR A C 1
ATOM 987 O O . THR A 1 121 ? 6.148 9.598 14.940 1.00 65.44 121 THR A O 1
ATOM 990 N N . CYS A 1 122 ? 6.757 11.266 13.576 1.00 58.25 122 CYS A N 1
ATOM 991 C CA . CYS A 1 122 ? 6.699 12.274 14.642 1.00 58.25 122 CYS A CA 1
ATOM 992 C C . CYS A 1 122 ? 5.265 12.571 15.131 1.00 58.25 122 CYS A C 1
ATOM 994 O O . CYS A 1 122 ? 5.060 12.873 16.307 1.00 58.25 122 CYS A O 1
ATOM 996 N N . VAL A 1 123 ? 4.245 12.427 14.273 1.00 59.75 123 VAL A N 1
ATOM 997 C CA . VAL A 1 123 ? 2.829 12.514 14.686 1.00 59.75 123 VAL A CA 1
ATOM 998 C C . VAL A 1 123 ? 2.414 11.299 15.525 1.00 59.75 123 VAL A C 1
ATOM 1000 O O . VAL A 1 123 ? 1.670 11.443 16.495 1.00 59.75 123 VAL A O 1
ATOM 1003 N N . GLN A 1 124 ? 2.911 10.103 15.201 1.00 56.97 124 GLN A N 1
ATOM 1004 C CA . GLN A 1 124 ? 2.645 8.896 15.991 1.00 56.97 124 GLN A CA 1
ATOM 1005 C C . GLN A 1 124 ? 3.289 8.949 17.383 1.00 56.97 124 GLN A C 1
ATOM 1007 O O . GLN A 1 124 ? 2.684 8.475 18.343 1.00 56.97 124 GLN A O 1
ATOM 1012 N N . GLU A 1 125 ? 4.466 9.561 17.521 1.00 57.53 125 GLU A N 1
ATOM 1013 C CA . GLU A 1 125 ? 5.109 9.766 18.826 1.00 57.53 125 GLU A CA 1
ATOM 1014 C C . GLU A 1 125 ? 4.349 10.763 19.705 1.00 57.53 125 GLU A C 1
ATOM 1016 O O . GLU A 1 125 ? 4.166 10.507 20.895 1.00 57.53 125 GLU A O 1
ATOM 1021 N N . LYS A 1 126 ? 3.799 11.839 19.126 1.00 55.44 126 LYS A N 1
ATOM 1022 C CA . LYS A 1 126 ? 2.947 12.783 19.873 1.00 55.44 126 LYS A CA 1
ATOM 1023 C C . LYS A 1 126 ? 1.620 12.170 20.339 1.00 55.44 126 LYS A C 1
ATOM 1025 O O . LYS A 1 126 ? 1.084 12.598 21.353 1.00 55.44 126 LYS A O 1
ATOM 1030 N N . ASN A 1 127 ? 1.126 11.137 19.654 1.00 52.19 127 ASN A N 1
ATOM 1031 C CA . ASN A 1 127 ? -0.098 10.414 20.024 1.00 52.19 127 ASN A CA 1
ATOM 1032 C C . ASN A 1 127 ? 0.144 9.202 20.946 1.00 52.19 127 ASN A C 1
ATOM 1034 O O . ASN A 1 127 ? -0.807 8.507 21.304 1.00 52.19 127 ASN A O 1
ATOM 1038 N N . LYS A 1 128 ? 1.393 8.926 21.345 1.00 49.97 128 LYS A N 1
ATOM 1039 C CA . LYS A 1 128 ? 1.754 7.757 22.170 1.00 49.97 128 LYS A CA 1
ATOM 1040 C C . LYS A 1 128 ? 1.525 7.945 23.679 1.00 49.97 128 LYS A C 1
ATOM 1042 O O . LYS A 1 128 ? 1.698 6.985 24.424 1.00 49.97 128 LYS A O 1
ATOM 1047 N N . SER A 1 129 ? 1.134 9.134 24.146 1.00 44.38 129 SER A N 1
ATOM 1048 C CA . SER A 1 129 ? 0.999 9.438 25.583 1.00 44.38 129 SER A CA 1
ATOM 1049 C C . SER A 1 129 ? -0.401 9.231 26.171 1.00 44.38 129 SER A C 1
ATOM 1051 O O . SER A 1 129 ? -0.561 9.323 27.386 1.00 44.38 129 SER A O 1
ATOM 1053 N N . VAL A 1 130 ? -1.409 8.879 25.368 1.00 47.78 130 VAL A N 1
ATOM 1054 C CA . VAL A 1 130 ? -2.714 8.453 25.892 1.00 47.78 130 VAL A CA 1
ATOM 1055 C C . VAL A 1 130 ? -2.835 6.956 25.661 1.00 47.78 130 VAL A C 1
ATOM 1057 O O . VAL A 1 130 ? -3.252 6.519 24.588 1.00 47.78 130 VAL A O 1
ATOM 1060 N N . LYS A 1 131 ? -2.450 6.149 26.662 1.00 47.22 131 LYS A N 1
ATOM 1061 C CA . LYS A 1 131 ? -2.829 4.730 26.674 1.00 47.22 131 LYS A CA 1
ATOM 1062 C C . LYS A 1 131 ? -4.350 4.693 26.491 1.00 47.22 131 LYS A C 1
ATOM 1064 O O . LYS A 1 131 ? -5.045 5.298 27.314 1.00 47.22 131 LYS A O 1
ATOM 1069 N N . PRO A 1 132 ? -4.881 4.077 25.419 1.00 47.56 132 PRO A N 1
ATOM 1070 C CA . PRO A 1 132 ? -6.318 3.957 25.272 1.00 47.56 132 PRO A CA 1
ATOM 1071 C C . PRO A 1 132 ? -6.805 3.246 26.526 1.00 47.56 132 PRO A C 1
ATOM 1073 O O . PRO A 1 132 ? -6.317 2.166 26.843 1.00 47.56 132 PRO A O 1
ATOM 1076 N N . LYS A 1 133 ? -7.688 3.900 27.283 1.00 52.56 133 LYS A N 1
ATOM 1077 C CA . LYS A 1 133 ? -8.329 3.304 28.450 1.00 52.56 133 LYS A CA 1
ATOM 1078 C C . LYS A 1 133 ? -8.976 2.013 27.955 1.00 52.56 133 LYS A C 1
ATOM 1080 O O . LYS A 1 133 ? -9.942 2.067 27.196 1.00 52.56 133 LYS A O 1
ATOM 1085 N N . GLU A 1 134 ? -8.355 0.878 28.257 1.00 63.53 134 GLU A N 1
ATOM 1086 C CA . GLU A 1 134 ? -8.824 -0.420 27.797 1.00 63.53 134 GLU A CA 1
ATOM 1087 C C . GLU A 1 134 ? -10.148 -0.686 28.499 1.00 63.53 134 GLU A C 1
ATOM 1089 O O . GLU A 1 134 ? -10.207 -0.984 29.689 1.00 63.53 134 GLU A O 1
ATOM 1094 N N . PHE A 1 135 ? -11.243 -0.475 27.773 1.00 70.88 135 PHE A N 1
ATOM 1095 C CA . PHE A 1 135 ? -12.558 -0.860 28.244 1.00 70.88 135 PHE A CA 1
ATOM 1096 C C . PHE A 1 135 ? -12.671 -2.374 28.095 1.00 70.88 135 PHE A C 1
ATOM 1098 O O . PHE A 1 135 ? -12.922 -2.894 27.003 1.00 70.88 135 PHE A O 1
ATOM 1105 N N . THR A 1 136 ? -12.439 -3.065 29.205 1.00 86.62 136 THR A N 1
ATOM 1106 C CA . THR A 1 136 ? -12.713 -4.491 29.345 1.00 86.62 136 THR A CA 1
ATOM 1107 C C . THR A 1 136 ? -14.150 -4.657 29.814 1.00 86.62 136 THR A C 1
ATOM 1109 O O . THR A 1 136 ? -14.518 -4.159 30.876 1.00 86.62 136 THR A O 1
ATOM 1112 N N . PHE A 1 137 ? -14.971 -5.336 29.014 1.00 94.12 137 PHE A N 1
ATOM 1113 C CA . PHE A 1 137 ? -16.338 -5.698 29.387 1.00 94.12 137 PHE A CA 1
ATOM 1114 C C . PHE A 1 137 ? -16.347 -7.158 29.861 1.00 94.12 137 PHE A C 1
ATOM 1116 O O . PHE A 1 137 ? -16.248 -8.053 29.017 1.00 94.12 137 PHE A O 1
ATOM 1123 N N . PRO A 1 138 ? -16.408 -7.431 31.178 1.00 94.12 138 PRO A N 1
ATOM 1124 C CA . PRO A 1 138 ? -16.473 -8.802 31.670 1.00 94.12 138 PRO A CA 1
ATOM 1125 C C . PRO A 1 138 ? -17.773 -9.491 31.228 1.00 94.12 138 PRO A C 1
ATOM 1127 O O . PRO A 1 138 ? -18.784 -8.834 30.961 1.00 94.12 138 PRO A O 1
ATOM 1130 N N . ILE A 1 139 ? -17.750 -10.822 31.158 1.00 97.12 139 ILE A N 1
ATOM 1131 C CA . ILE A 1 139 ? -18.947 -11.637 30.899 1.00 97.12 139 ILE A CA 1
ATOM 1132 C C . ILE A 1 139 ? -20.021 -11.307 31.951 1.00 97.12 139 ILE A C 1
ATOM 1134 O O . ILE A 1 139 ? -19.706 -11.102 33.121 1.00 97.12 139 ILE A O 1
ATOM 1138 N N . GLY A 1 140 ? -21.278 -11.194 31.518 1.00 97.12 140 GLY A N 1
ATOM 1139 C CA . GLY A 1 140 ? -22.417 -10.743 32.323 1.00 97.12 140 GLY A CA 1
ATOM 1140 C C . GLY A 1 140 ? -22.686 -9.234 32.256 1.00 97.12 140 GLY A C 1
ATOM 1141 O O . GLY A 1 140 ? -23.732 -8.774 32.711 1.00 97.12 140 GLY A O 1
ATOM 1142 N N . THR A 1 141 ? -21.794 -8.440 31.653 1.00 96.81 141 THR A N 1
ATOM 1143 C CA . THR A 1 141 ? -21.981 -6.982 31.561 1.00 96.81 141 THR A CA 1
ATOM 1144 C C . THR A 1 141 ? -23.075 -6.616 30.562 1.00 96.81 141 THR A C 1
ATOM 1146 O O . THR A 1 141 ? -23.015 -7.017 29.398 1.00 96.81 141 THR A O 1
ATOM 1149 N N . LYS A 1 142 ? -24.028 -5.773 30.980 1.00 97.81 142 LYS A N 1
ATOM 1150 C CA . LYS A 1 142 ? -25.005 -5.152 30.076 1.00 97.81 142 LYS A CA 1
ATOM 1151 C C . LYS A 1 142 ? -24.334 -4.062 29.244 1.00 97.81 142 LYS A C 1
ATOM 1153 O O . LYS A 1 142 ? -23.800 -3.080 29.771 1.00 97.81 142 LYS A O 1
ATOM 1158 N N . VAL A 1 143 ? -24.389 -4.208 27.928 1.00 97.44 143 VAL A N 1
ATOM 1159 C CA . VAL A 1 143 ? -23.772 -3.279 26.978 1.00 97.44 143 VAL A CA 1
ATOM 1160 C C . VAL A 1 143 ? -24.761 -2.855 25.901 1.00 97.44 143 VAL A C 1
ATOM 1162 O O . VAL A 1 143 ? -25.749 -3.535 25.622 1.00 97.44 143 VAL A O 1
ATOM 1165 N N . LYS A 1 144 ? -24.483 -1.711 25.279 1.00 97.19 144 LYS A N 1
ATOM 1166 C CA . LYS A 1 144 ? -25.182 -1.229 24.087 1.00 97.19 144 LYS A CA 1
ATOM 1167 C C . LYS A 1 144 ? -24.193 -0.859 22.994 1.00 97.19 144 LYS A C 1
ATOM 1169 O O . LYS A 1 144 ? -23.113 -0.337 23.277 1.00 97.19 144 LYS A O 1
ATOM 1174 N N . LYS A 1 145 ? -24.579 -1.090 21.745 1.00 95.94 145 LYS A N 1
ATOM 1175 C CA . LYS A 1 145 ? -23.856 -0.633 20.563 1.00 95.94 145 LYS A CA 1
ATOM 1176 C C . LYS A 1 145 ? -23.987 0.885 20.427 1.00 95.94 145 LYS A C 1
ATOM 1178 O O . LYS A 1 145 ? -25.088 1.419 20.508 1.00 95.94 145 LYS A O 1
ATOM 1183 N N . ILE A 1 146 ? -22.866 1.570 20.209 1.00 95.50 146 ILE A N 1
ATOM 1184 C CA . ILE A 1 146 ? -22.783 3.043 20.109 1.00 95.50 146 ILE A CA 1
ATOM 1185 C C . ILE A 1 146 ? -22.372 3.555 18.722 1.00 95.50 146 ILE A C 1
ATOM 1187 O O . ILE A 1 146 ? -22.129 4.741 18.542 1.00 95.50 146 ILE A O 1
ATOM 1191 N N . THR A 1 147 ? -22.250 2.671 17.735 1.00 91.50 147 THR A N 1
ATOM 1192 C CA . THR A 1 147 ? -21.778 3.009 16.379 1.00 91.50 147 THR A CA 1
ATOM 1193 C C . THR A 1 147 ? -22.705 2.402 15.336 1.00 91.50 147 THR A C 1
ATOM 1195 O O . THR A 1 147 ? -23.285 1.355 15.601 1.00 91.50 147 THR A O 1
ATOM 1198 N N . GLY A 1 148 ? -22.805 2.996 14.145 1.00 90.56 148 GLY A N 1
ATOM 1199 C CA . GLY A 1 148 ? -23.667 2.515 13.056 1.00 90.56 148 GLY A CA 1
ATOM 1200 C C . GLY A 1 148 ? -25.130 2.953 13.180 1.00 90.56 148 GLY A C 1
ATOM 1201 O O . GLY A 1 148 ? -25.482 3.722 14.068 1.00 90.56 148 GLY A O 1
ATOM 1202 N N . ASP A 1 149 ? -25.957 2.457 12.269 1.00 88.31 149 ASP A N 1
ATOM 1203 C CA . ASP A 1 149 ? -27.347 2.865 12.016 1.00 88.31 149 ASP A CA 1
ATOM 1204 C C . ASP A 1 149 ? -28.409 2.030 12.754 1.00 88.31 149 ASP A C 1
ATOM 1206 O O . ASP A 1 149 ? -29.526 2.497 12.948 1.00 88.31 149 ASP A O 1
ATOM 1210 N N . TYR A 1 150 ? -28.065 0.828 13.222 1.00 92.31 150 TYR A N 1
ATOM 1211 C CA . TYR A 1 150 ? -28.954 0.002 14.046 1.00 92.31 150 TYR A CA 1
ATOM 1212 C C . TYR A 1 150 ? -28.549 -0.028 15.523 1.00 92.31 150 TYR A C 1
ATOM 1214 O O . TYR A 1 150 ? -27.358 -0.041 15.875 1.00 92.31 150 TYR A O 1
ATOM 1222 N N . THR A 1 151 ? -29.557 -0.122 16.388 1.00 92.94 151 THR A N 1
ATOM 1223 C CA . THR A 1 151 ? -29.400 -0.305 17.830 1.00 92.94 151 THR A CA 1
ATOM 1224 C C . THR A 1 151 ? -29.260 -1.786 18.171 1.00 92.94 151 THR A C 1
ATOM 1226 O O . THR A 1 151 ? -29.884 -2.657 17.571 1.00 92.94 151 THR A O 1
ATOM 1229 N N . PHE A 1 152 ? -28.398 -2.087 19.138 1.00 97.12 152 PHE A N 1
ATOM 1230 C CA . PHE A 1 152 ? -28.237 -3.435 19.672 1.00 97.12 152 PHE A CA 1
ATOM 1231 C C . PHE A 1 152 ? -27.854 -3.316 21.141 1.00 97.12 152 PHE A C 1
ATOM 1233 O O . PHE A 1 152 ? -26.910 -2.595 21.468 1.00 97.12 152 PHE A O 1
ATOM 1240 N N . SER A 1 153 ? -28.599 -3.963 22.027 1.00 97.19 153 SER A N 1
ATOM 1241 C CA . SER A 1 153 ? -28.333 -3.960 23.466 1.00 97.19 153 SER A CA 1
ATOM 1242 C C . SER A 1 153 ? -28.480 -5.372 23.989 1.00 97.19 153 SER A C 1
ATOM 1244 O O . SER A 1 153 ? -29.404 -6.069 23.592 1.00 97.19 153 SER A O 1
ATOM 1246 N N . GLY A 1 154 ? -27.590 -5.774 24.882 1.00 97.75 154 GLY A N 1
ATOM 1247 C CA . GLY A 1 154 ? -27.562 -7.148 25.350 1.00 97.75 154 GLY A CA 1
ATOM 1248 C C . GLY A 1 154 ? -26.549 -7.363 26.460 1.00 97.75 154 GLY A C 1
ATOM 1249 O O . GLY A 1 154 ? -26.027 -6.402 27.038 1.00 97.75 154 GLY A O 1
ATOM 1250 N N . ILE A 1 155 ? -26.277 -8.626 26.751 1.00 98.19 155 ILE A N 1
ATOM 1251 C CA . ILE A 1 155 ? -25.345 -9.065 27.787 1.00 98.19 155 ILE A CA 1
ATOM 1252 C C . ILE A 1 155 ? -24.116 -9.667 27.111 1.00 98.19 155 ILE A C 1
ATOM 1254 O O . ILE A 1 155 ? -24.231 -10.423 26.149 1.00 98.19 155 ILE A O 1
ATOM 1258 N N . VAL A 1 156 ? -22.921 -9.324 27.596 1.00 98.19 156 VAL A N 1
ATOM 1259 C CA . VAL A 1 156 ? -21.686 -9.973 27.140 1.00 98.19 156 VAL A CA 1
ATOM 1260 C C . VAL A 1 156 ? -21.688 -11.425 27.607 1.00 98.19 156 VAL A C 1
ATOM 1262 O O . VAL A 1 156 ? -21.631 -11.677 28.806 1.00 98.19 156 VAL A O 1
ATOM 1265 N N . ILE A 1 157 ? -21.701 -12.371 26.674 1.00 98.31 157 ILE A N 1
ATOM 1266 C CA . ILE A 1 157 ? -21.700 -13.815 26.969 1.00 98.31 157 ILE A CA 1
ATOM 1267 C C . ILE A 1 157 ? -20.336 -14.472 26.741 1.00 98.31 157 ILE A C 1
ATOM 1269 O O . ILE A 1 157 ? -20.084 -15.575 27.212 1.00 98.31 157 ILE A O 1
ATOM 1273 N N . GLY A 1 158 ? -19.423 -13.793 26.044 1.00 97.31 158 GLY A N 1
ATOM 1274 C CA . GLY A 1 158 ? -18.102 -14.334 25.753 1.00 97.31 158 GLY A CA 1
ATOM 1275 C C . GLY A 1 158 ? -17.117 -13.278 25.279 1.00 97.31 158 GLY A C 1
ATOM 1276 O O . GLY A 1 158 ? -17.498 -12.235 24.739 1.00 97.31 158 GLY A O 1
ATOM 1277 N N . THR A 1 159 ? -15.828 -13.564 25.466 1.00 96.50 159 THR A N 1
ATOM 1278 C CA . THR A 1 159 ? -14.740 -12.716 24.974 1.00 96.50 159 THR A CA 1
ATOM 1279 C C . THR A 1 159 ? -13.715 -13.554 24.219 1.00 96.50 159 THR A C 1
ATOM 1281 O O . THR A 1 159 ? -13.390 -14.660 24.641 1.00 96.50 159 THR A O 1
ATOM 1284 N N . PHE A 1 160 ? -13.225 -13.034 23.096 1.00 95.44 160 PHE A N 1
ATOM 1285 C CA . PHE A 1 160 ? -12.354 -13.759 22.173 1.00 95.44 160 PHE A CA 1
ATOM 1286 C C . PHE A 1 160 ? -11.156 -12.901 21.786 1.00 95.44 160 PHE A C 1
ATOM 1288 O O . PHE A 1 160 ? -11.317 -11.736 21.415 1.00 95.44 160 PHE A O 1
ATOM 1295 N N . THR A 1 161 ? -9.964 -13.486 21.795 1.00 94.38 161 THR A N 1
ATOM 1296 C CA . THR A 1 161 ? -8.747 -12.842 21.291 1.00 94.38 161 THR A CA 1
ATOM 1297 C C . THR A 1 161 ? -8.490 -13.312 19.862 1.00 94.38 161 THR A C 1
ATOM 1299 O O . THR A 1 161 ? -8.375 -14.507 19.599 1.00 94.38 161 THR A O 1
ATOM 1302 N N . LYS A 1 162 ? -8.412 -12.382 18.904 1.00 92.69 162 LYS A N 1
ATOM 1303 C CA . LYS A 1 162 ? -7.989 -12.704 17.531 1.00 92.69 162 LYS A CA 1
ATOM 1304 C C . LYS A 1 162 ? -6.508 -13.096 17.511 1.00 92.69 162 LYS A C 1
ATOM 1306 O O . LYS A 1 162 ? -5.744 -12.623 18.342 1.00 92.69 162 LYS A O 1
ATOM 1311 N N . LEU A 1 163 ? -6.063 -13.788 16.458 1.00 93.00 163 LEU A N 1
ATOM 1312 C CA . LEU A 1 163 ? -4.631 -14.037 16.199 1.00 93.00 163 LEU A CA 1
ATOM 1313 C C . LEU A 1 163 ? -3.783 -12.749 16.148 1.00 93.00 163 LEU A C 1
ATOM 1315 O O . LEU A 1 163 ? -2.592 -12.777 16.416 1.00 93.00 163 LEU A O 1
ATOM 1319 N N . SER A 1 164 ? -4.403 -11.602 15.848 1.00 88.75 164 SER A N 1
ATOM 1320 C CA . SER A 1 164 ? -3.757 -10.285 15.889 1.00 88.75 164 SER A CA 1
ATOM 1321 C C . SER A 1 164 ? -3.610 -9.693 17.304 1.00 88.75 164 SER A C 1
ATOM 1323 O O . SER A 1 164 ? -3.259 -8.523 17.419 1.00 88.75 164 SER A O 1
ATOM 1325 N N . GLY A 1 165 ? -4.004 -10.413 18.360 1.00 88.81 165 GLY A N 1
ATOM 1326 C CA . GLY A 1 165 ? -4.033 -9.942 19.752 1.00 88.81 165 GLY A CA 1
ATOM 1327 C C . GLY A 1 165 ? -5.215 -9.031 20.118 1.00 88.81 165 GLY A C 1
ATOM 1328 O O . GLY A 1 165 ? -5.315 -8.572 21.248 1.00 88.81 165 GLY A O 1
ATOM 1329 N N . LEU A 1 166 ? -6.129 -8.743 19.182 1.00 89.25 166 LEU A N 1
ATOM 1330 C CA . LEU A 1 166 ? -7.263 -7.844 19.436 1.00 89.25 166 LEU A CA 1
ATOM 133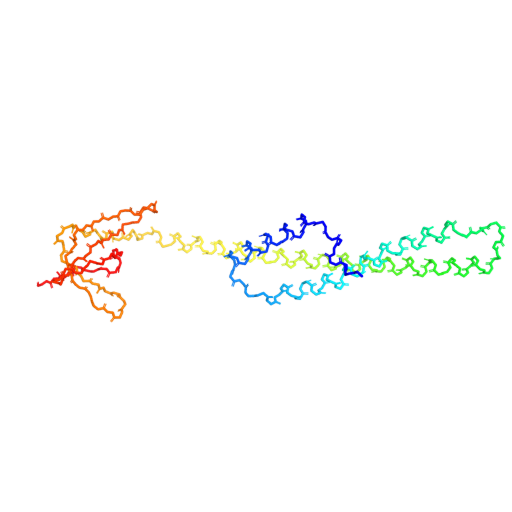1 C C . LEU A 1 166 ? -8.439 -8.583 20.088 1.00 89.25 166 LEU A C 1
ATOM 1333 O O . LEU A 1 166 ? -8.902 -9.585 19.540 1.00 89.25 166 LEU A O 1
ATOM 1337 N N . GLN A 1 167 ? -8.990 -8.024 21.170 1.00 93.12 167 GLN A N 1
ATOM 1338 C CA . GLN A 1 167 ? -10.176 -8.560 21.847 1.00 93.12 167 GLN A CA 1
ATOM 1339 C C . GLN A 1 167 ? -11.482 -8.278 21.074 1.00 93.12 167 GLN A C 1
ATOM 1341 O O . GLN A 1 167 ? -11.659 -7.235 20.418 1.00 93.12 167 GLN A O 1
ATOM 1346 N N . ARG A 1 168 ? -12.417 -9.223 21.164 1.00 96.25 168 ARG A N 1
ATOM 1347 C CA . ARG A 1 168 ? -13.792 -9.175 20.657 1.00 96.25 168 ARG A CA 1
ATOM 1348 C C . ARG A 1 168 ? -14.761 -9.656 21.733 1.00 96.25 168 ARG A C 1
ATOM 1350 O O . ARG A 1 168 ? -14.395 -10.490 22.554 1.00 96.25 168 ARG A O 1
ATOM 1357 N N . TYR A 1 169 ? -15.983 -9.140 21.702 1.00 97.62 169 TYR A N 1
ATOM 1358 C CA . TYR A 1 169 ? -17.025 -9.422 22.689 1.00 97.62 169 TYR A CA 1
ATOM 1359 C C . TYR A 1 169 ? -18.256 -9.961 21.970 1.00 97.62 169 TYR A C 1
ATOM 1361 O O . TYR A 1 169 ? -18.754 -9.287 21.068 1.00 97.62 169 TYR A O 1
ATOM 1369 N N . ALA A 1 170 ? -18.727 -11.148 22.348 1.00 98.06 170 ALA A N 1
ATOM 1370 C CA . ALA A 1 170 ? -20.032 -11.649 21.925 1.00 98.06 170 ALA A CA 1
ATOM 1371 C C . ALA A 1 170 ? -21.102 -11.111 22.872 1.00 98.06 170 ALA A C 1
ATOM 1373 O O . ALA A 1 170 ? -20.978 -11.247 24.091 1.00 98.06 170 ALA A O 1
ATOM 1374 N N . VAL A 1 171 ? -22.125 -10.487 22.299 1.00 98.25 171 VAL A N 1
ATOM 1375 C CA . VAL A 1 171 ? -23.241 -9.877 23.018 1.00 98.25 171 VAL A CA 1
ATOM 1376 C C . VAL A 1 171 ? -24.527 -10.535 22.546 1.00 98.25 171 VAL A C 1
ATOM 1378 O O . VAL A 1 171 ? -24.795 -10.528 21.345 1.00 98.25 171 VAL A O 1
ATOM 1381 N N . GLU A 1 172 ? -25.296 -11.070 23.486 1.00 98.50 172 GLU A N 1
ATOM 1382 C CA . GLU A 1 172 ? -26.604 -11.685 23.250 1.00 98.50 172 GLU A CA 1
ATOM 1383 C C . GLU A 1 172 ? -27.721 -10.728 23.677 1.00 98.50 172 GLU A C 1
ATOM 1385 O O . GLU A 1 172 ? -27.645 -10.141 24.763 1.00 98.50 172 GLU A O 1
ATOM 1390 N N . ASP A 1 173 ? -28.716 -10.517 22.815 1.00 97.62 173 ASP A N 1
ATOM 1391 C CA . ASP A 1 173 ? -29.907 -9.721 23.134 1.00 97.62 173 ASP A CA 1
ATOM 1392 C C . ASP A 1 173 ? -31.038 -10.568 23.752 1.00 97.62 173 ASP A C 1
ATOM 1394 O O . ASP A 1 173 ? -30.920 -11.775 23.941 1.00 97.62 173 ASP A O 1
ATOM 1398 N N . ASP A 1 174 ? -32.155 -9.928 24.092 1.00 96.56 174 ASP A N 1
ATOM 1399 C CA . ASP A 1 174 ? -33.341 -10.568 24.680 1.00 96.56 174 ASP A CA 1
ATOM 1400 C C . ASP A 1 174 ? -34.080 -11.524 23.727 1.00 96.56 174 ASP A C 1
ATOM 1402 O O . ASP A 1 174 ? -34.944 -12.286 24.161 1.00 96.56 174 ASP A O 1
ATOM 1406 N N . ARG A 1 175 ? -33.727 -11.513 22.439 1.00 97.06 175 ARG A N 1
ATOM 1407 C CA . ARG A 1 175 ? -34.270 -12.404 21.407 1.00 97.06 175 ARG A CA 1
ATOM 1408 C C . ARG A 1 175 ? -33.377 -13.626 21.174 1.00 97.06 175 ARG A C 1
ATOM 1410 O O . ARG A 1 175 ? -33.702 -14.441 20.312 1.00 97.06 175 ARG A O 1
ATOM 1417 N N . GLY A 1 176 ? -32.256 -13.743 21.891 1.00 97.00 176 GLY A N 1
ATOM 1418 C CA . GLY A 1 176 ? -31.258 -14.800 21.704 1.00 97.00 176 GLY A CA 1
ATOM 1419 C C . GLY A 1 176 ? -30.347 -14.591 20.487 1.00 97.00 176 GLY A C 1
ATOM 1420 O O . GLY A 1 176 ? -29.686 -15.526 20.034 1.00 97.00 176 GLY A O 1
ATOM 1421 N N . VAL A 1 177 ? -30.307 -13.383 19.907 1.00 97.88 177 VAL A N 1
ATOM 1422 C CA . VAL A 1 177 ? -29.414 -13.070 18.782 1.00 97.88 177 VAL A CA 1
ATOM 1423 C C . VAL A 1 177 ? -28.040 -12.690 19.323 1.00 97.88 177 VAL A C 1
ATOM 1425 O O . VAL A 1 177 ? -27.925 -11.812 20.175 1.00 97.88 177 VAL A O 1
ATOM 1428 N N . ILE A 1 178 ? -26.981 -13.299 18.781 1.00 98.38 178 ILE A N 1
ATOM 1429 C CA . ILE A 1 178 ? -25.596 -13.045 19.193 1.00 98.38 178 ILE A CA 1
ATOM 1430 C C . ILE A 1 178 ? -24.863 -12.238 18.121 1.00 98.38 178 ILE A C 1
ATOM 1432 O O . ILE A 1 178 ? -24.753 -12.660 16.969 1.00 98.38 178 ILE A O 1
ATOM 1436 N N . HIS A 1 179 ? -24.271 -11.111 18.516 1.00 97.75 179 HIS A N 1
ATOM 1437 C CA . HIS A 1 179 ? -23.377 -10.330 17.662 1.00 97.75 179 HIS A CA 1
ATOM 1438 C C . HIS A 1 179 ? -22.012 -10.096 18.306 1.00 97.75 179 HIS A C 1
ATOM 1440 O O . HIS A 1 179 ? -21.889 -9.899 19.514 1.00 97.75 179 HIS A O 1
ATOM 1446 N N . ILE A 1 180 ? -20.968 -10.086 17.471 1.00 97.25 180 ILE A N 1
ATOM 1447 C CA . ILE A 1 180 ? -19.581 -9.910 17.904 1.00 97.25 180 ILE A CA 1
ATOM 1448 C C . ILE A 1 180 ? -19.114 -8.485 17.606 1.00 97.25 180 ILE A C 1
ATOM 1450 O O . ILE A 1 180 ? -19.090 -8.046 16.456 1.00 97.25 180 ILE A O 1
ATOM 1454 N N . TYR A 1 181 ? -18.657 -7.784 18.641 1.00 96.81 181 TYR A N 1
ATOM 1455 C CA . TYR A 1 181 ? -18.238 -6.387 18.567 1.00 96.81 181 TYR A CA 1
ATOM 1456 C C . TYR A 1 181 ? -16.792 -6.172 19.014 1.00 96.81 181 TYR A C 1
ATOM 1458 O O . TYR A 1 181 ? -16.182 -6.990 19.709 1.00 96.81 181 TYR A O 1
ATOM 1466 N N . THR A 1 182 ? -16.225 -5.030 18.622 1.00 95.06 182 THR A N 1
ATOM 1467 C CA . THR A 1 182 ? -15.005 -4.502 19.246 1.00 95.06 182 THR A CA 1
ATOM 1468 C C . THR A 1 182 ? -15.375 -3.678 20.482 1.00 95.06 182 THR A C 1
ATOM 1470 O O . THR A 1 182 ? -16.484 -3.150 20.545 1.00 95.06 182 THR A O 1
ATOM 1473 N N . ALA A 1 183 ? -14.445 -3.488 21.429 1.00 93.69 183 ALA A N 1
ATOM 1474 C CA . ALA A 1 183 ? -14.683 -2.630 22.602 1.00 93.69 183 ALA A CA 1
ATOM 1475 C C . ALA A 1 183 ? -15.188 -1.228 22.215 1.00 93.69 183 ALA A C 1
ATOM 1477 O O . ALA A 1 183 ? -16.062 -0.676 22.868 1.00 93.69 183 ALA A O 1
ATOM 1478 N N . LYS A 1 184 ? -14.673 -0.670 21.109 1.00 92.94 184 LYS A N 1
ATOM 1479 C CA . LYS A 1 184 ? -15.022 0.674 20.624 1.00 92.94 184 LYS A CA 1
ATOM 1480 C C . LYS A 1 184 ? -16.463 0.787 20.129 1.00 92.94 184 LYS A C 1
ATOM 1482 O O . LYS A 1 184 ? -16.974 1.893 20.011 1.00 92.94 184 LYS A O 1
ATOM 1487 N N . ASN A 1 185 ? -17.098 -0.334 19.789 1.00 94.31 185 ASN A N 1
ATOM 1488 C CA . ASN A 1 185 ? -18.486 -0.336 19.344 1.00 94.31 185 ASN A CA 1
ATOM 1489 C C . ASN A 1 185 ? -19.466 -0.392 20.517 1.00 94.31 185 ASN A C 1
ATOM 1491 O O . ASN A 1 185 ? -20.657 -0.235 20.267 1.00 94.31 185 ASN A O 1
ATOM 1495 N N . LEU A 1 186 ? -18.996 -0.627 21.747 1.00 94.88 186 LEU A N 1
ATOM 1496 C CA . LEU A 1 186 ? -19.822 -0.887 22.920 1.00 94.88 186 LEU A CA 1
ATOM 1497 C C . LEU A 1 186 ? -19.684 0.219 23.970 1.00 94.88 186 LEU A C 1
ATOM 1499 O O . LEU A 1 186 ? -18.627 0.823 24.135 1.00 94.88 186 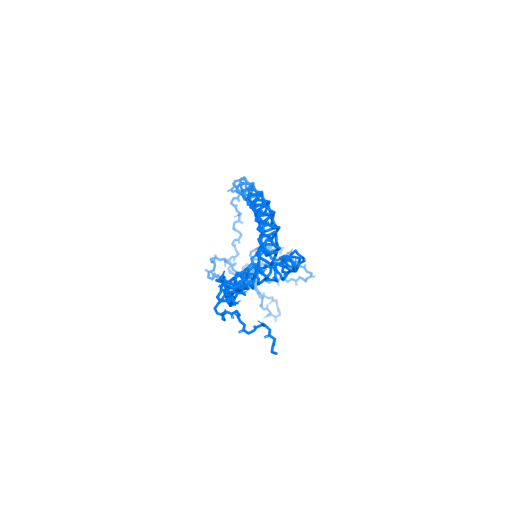LEU A O 1
ATOM 1503 N N . ALA A 1 187 ? -20.754 0.439 24.726 1.00 95.00 187 ALA A N 1
ATOM 1504 C CA . ALA A 1 187 ? -20.742 1.205 25.965 1.00 95.00 187 ALA A CA 1
ATOM 1505 C C . ALA A 1 187 ? -21.540 0.474 27.046 1.00 95.00 187 ALA A C 1
ATOM 1507 O O . ALA A 1 187 ? -22.460 -0.284 26.736 1.00 95.00 187 ALA A O 1
ATOM 1508 N N . LEU A 1 188 ? -21.211 0.739 28.314 1.00 95.00 188 LEU A N 1
ATOM 1509 C CA . LEU A 1 188 ? -21.996 0.250 29.447 1.00 95.00 188 LEU A CA 1
ATOM 1510 C C . LEU A 1 188 ? -23.432 0.768 29.345 1.00 95.00 188 LEU A C 1
ATOM 1512 O O . LEU A 1 188 ? -23.666 1.966 29.139 1.00 95.00 188 LEU A O 1
ATOM 1516 N N . ARG A 1 189 ? -24.393 -0.139 29.502 1.00 90.56 189 ARG A N 1
ATOM 1517 C CA . ARG A 1 189 ? -25.798 0.216 29.667 1.00 90.56 189 ARG A CA 1
ATOM 1518 C C . ARG A 1 189 ? -26.034 0.411 31.163 1.00 90.56 189 ARG A C 1
ATOM 1520 O O . ARG A 1 189 ? -25.981 -0.557 31.906 1.00 90.56 189 ARG A O 1
ATOM 1527 N N . LYS A 1 190 ? -26.224 1.665 31.581 1.00 81.94 190 LYS A N 1
ATOM 1528 C CA . LYS A 1 190 ? -26.771 1.994 32.901 1.00 81.94 190 LYS A CA 1
ATOM 1529 C C . LYS A 1 190 ? -28.285 1.915 32.764 1.00 81.94 190 LYS A C 1
ATOM 1531 O O . LYS A 1 190 ? -28.859 2.708 32.017 1.00 81.94 190 LYS A O 1
ATOM 1536 N N . ASP A 1 191 ? -28.858 0.865 33.315 1.00 68.75 191 ASP A N 1
ATOM 1537 C CA . ASP A 1 191 ? -30.277 0.759 33.629 1.00 68.75 191 ASP A CA 1
ATOM 1538 C C . ASP A 1 191 ? -30.655 1.685 34.793 1.00 68.75 191 ASP A C 1
ATOM 1540 O O . ASP A 1 191 ? -29.779 1.965 35.646 1.00 68.75 191 ASP A O 1
#

Secondary structure (DSSP, 8-state):
--GGG-S-HHHHHHHHHHHHHHHHHH---SHHHHHHHHHHHHHHHHHHHHHHHHHHHHHHHHH--TTT--HHHHHHHHHHHHHHHHHHHHHHHHHHHHHHHHHHHHHHHHHHHHHHHHHHHHHHHHTTTS--------TT-EEEE-SSSS--EEEEEEEEE-TTS-EEEEEE-TTS-EEEE-GGGEEE---

Foldseek 3Di:
DDPPPPDDVVVVVVVVVVVVVCCVVPVDDCVVVVVVVVVVVVVVVVVVVVVVVVVVVVVVVVPDPPVPDDPVVVVVVVVVVVVVVVVVVVVVVVVVVVVVVVVVVVVVVVVVVVVVVVVVVVVVVVVPPDPPPPDDQDFQFWKWFDDDDDTDTFTFHDWDQDPVRFIWTWGAHPVRDTDIDGPVRIDGDDD

Sequence (191 aa):
MSITNKIPAQVRDDVTEWLGTLRNVMGVQISPLSRFFNLIKGKENKMNDFKMFLAIGDAIADNIDFENADDKYLNDTIKMLEEEKSNVVKYEKQFIQESQRATAFYDKHLNNLKTIRSKRTCVQEKNKSVKPKEFTFPIGTKVKKITGDYTFSGIVIGTFTKLSGLQRYAVEDDRGVIHIYTAKNLALRKD